Protein AF-A0A9D2WLX3-F1 (afdb_monomer_lite)

Sequence (212 aa):
MRKNNLAKLYPNLTPDERFKLLLTALARGDEDDAHDIAHSCPKKSYLISDPAYADRLEAGRDIAIFYSLEWLLQEQRFSVSSVILTMNSFARNSYLTGYLLGCGKQVDINKVVDKADELATSHTQDVQQEYTTMHEQSKRQLKALLLALEEFCHDIDVPIEHMFYWFPPTIEWINDKKAELQDVQPDDEAMNCYLSLLQGCWTERTGETIAV

Organism: NCBI:txid182264

pLDDT: mean 88.37, std 10.31, range [46.81, 97.94]

Foldseek 3Di:
DDPVVVLVCLLVDDPVRLVVQLVVCVVVVVVVSNVSSVVSDDDDDDDDDDLLVVLQVVLLQVLLVVLLVVLVVLVVQLVVLVVVLVVLLVVLLVVQVVVCVVVVHDDDSVVSSVVSVVPDDPVSVVVNVVSVVSNLLSLQLSLLSVVLLVVLCVLVVHDPCRSCPVPNVSVVVCVVCCVVNVPRHHPPVSNVVNNCVSQVSSCVRNVDRRDD

Radius of gyration: 33.97 Å; chains: 1; bounding box: 64×46×106 Å

Structure (mmCIF, N/CA/C/O backbone):
data_AF-A0A9D2WLX3-F1
#
_entry.id   AF-A0A9D2WLX3-F1
#
loop_
_atom_site.group_PDB
_atom_site.id
_atom_site.type_symbol
_atom_site.label_atom_id
_atom_site.label_alt_id
_atom_site.label_comp_id
_atom_site.label_asym_id
_atom_site.label_entity_id
_atom_site.label_seq_id
_atom_site.pdbx_PDB_ins_code
_atom_site.Cartn_x
_atom_site.Cartn_y
_atom_site.Cartn_z
_atom_site.occupancy
_atom_site.B_iso_or_equiv
_atom_site.auth_seq_id
_atom_site.auth_comp_id
_atom_site.auth_asym_id
_atom_site.auth_atom_id
_atom_site.pdbx_PDB_model_num
ATOM 1 N N . MET A 1 1 ? -32.724 30.955 54.914 1.00 46.81 1 MET A N 1
ATOM 2 C CA . MET A 1 1 ? -33.152 30.930 53.493 1.00 46.81 1 MET A CA 1
ATOM 3 C C . MET A 1 1 ? -33.170 29.484 53.016 1.00 46.81 1 MET A C 1
ATOM 5 O O . MET A 1 1 ? -32.384 28.689 53.505 1.00 46.81 1 MET A O 1
ATOM 9 N N . ARG A 1 2 ? -34.133 29.128 52.159 1.00 54.06 2 ARG A N 1
ATOM 10 C CA . ARG A 1 2 ? -34.496 27.751 51.773 1.00 54.06 2 ARG A CA 1
ATOM 11 C C . ARG A 1 2 ? -33.337 27.018 51.055 1.00 54.06 2 ARG A C 1
ATOM 13 O O . ARG A 1 2 ? -33.216 27.194 49.846 1.00 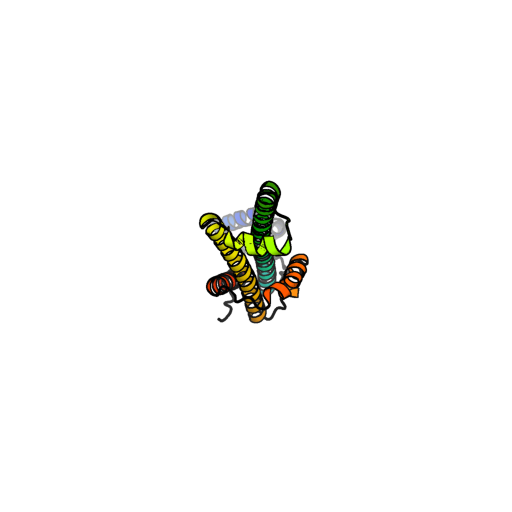54.06 2 ARG A O 1
ATOM 20 N N . LYS A 1 3 ? -32.554 26.168 51.749 1.00 55.75 3 LYS A N 1
ATOM 21 C CA . LYS A 1 3 ? -31.578 25.238 51.115 1.00 55.75 3 LYS A CA 1
ATOM 22 C C . LYS A 1 3 ? -32.239 24.433 49.974 1.00 55.75 3 LYS A C 1
ATOM 24 O O . LYS A 1 3 ? -31.708 24.365 48.874 1.00 55.75 3 LYS A O 1
ATOM 29 N N . ASN A 1 4 ? -33.500 24.025 50.158 1.00 58.22 4 ASN A N 1
ATOM 30 C CA . ASN A 1 4 ? -34.289 23.270 49.167 1.00 58.22 4 ASN A CA 1
ATOM 31 C C . ASN A 1 4 ? -34.593 24.000 47.837 1.00 58.22 4 ASN A C 1
ATOM 33 O O . ASN A 1 4 ? -35.184 23.395 46.944 1.00 58.22 4 ASN A O 1
ATOM 37 N N . ASN A 1 5 ? -34.268 25.292 47.694 1.00 70.56 5 ASN A N 1
ATOM 38 C CA . ASN A 1 5 ? -34.519 26.038 46.453 1.00 70.56 5 ASN A CA 1
ATOM 39 C C . ASN A 1 5 ? -33.267 26.211 45.577 1.00 70.56 5 ASN A C 1
ATOM 41 O O . ASN A 1 5 ? -33.422 26.433 44.380 1.00 70.56 5 ASN A O 1
ATOM 45 N N . LEU A 1 6 ? -32.058 26.095 46.142 1.00 72.88 6 LEU A N 1
ATOM 46 C CA . LEU A 1 6 ? -30.799 26.255 45.400 1.00 72.88 6 LEU A CA 1
ATOM 47 C C . LEU A 1 6 ? -30.471 25.017 44.558 1.00 72.88 6 LEU A C 1
ATOM 49 O O . LEU A 1 6 ? -30.132 25.159 43.387 1.00 72.88 6 LEU A O 1
ATOM 53 N N . ALA A 1 7 ? -30.726 23.818 45.092 1.00 73.88 7 ALA A N 1
ATOM 54 C CA . ALA A 1 7 ? -30.543 22.552 44.375 1.00 73.88 7 ALA A CA 1
ATOM 55 C C . ALA A 1 7 ? -31.309 22.478 43.036 1.00 73.88 7 ALA A C 1
ATOM 57 O O . ALA A 1 7 ? -30.899 21.782 42.112 1.00 73.88 7 ALA A O 1
ATOM 58 N N . LYS A 1 8 ? -32.400 23.245 42.890 1.00 80.88 8 LYS A N 1
ATOM 59 C CA . LYS A 1 8 ? -33.187 23.335 41.646 1.00 80.88 8 LYS A CA 1
ATOM 60 C C . LYS A 1 8 ? -32.505 24.144 40.540 1.00 80.88 8 LYS A C 1
ATOM 62 O O . LYS A 1 8 ? -32.903 24.029 39.386 1.00 80.88 8 LYS A O 1
ATOM 67 N N . LEU A 1 9 ? -31.522 24.976 40.883 1.00 84.31 9 LEU A N 1
ATOM 68 C CA . LEU A 1 9 ? -30.784 25.817 39.937 1.00 84.31 9 LEU A CA 1
ATOM 69 C C . LEU A 1 9 ? -29.537 25.110 39.398 1.00 84.31 9 LEU A C 1
ATOM 71 O O . LEU A 1 9 ? -29.100 25.405 38.288 1.00 84.31 9 LEU A O 1
ATOM 75 N N . TYR A 1 10 ? -28.996 24.147 40.148 1.00 86.00 10 TYR A N 1
ATOM 76 C CA . TYR A 1 10 ? -27.769 23.440 39.785 1.00 86.00 10 TYR A CA 1
ATOM 77 C C . TYR A 1 10 ? -27.827 22.659 38.462 1.00 86.00 10 TYR A C 1
ATOM 79 O O . TYR A 1 10 ? -26.818 22.638 37.758 1.00 86.00 10 TYR A O 1
ATOM 87 N N . PRO A 1 11 ? -28.964 22.078 38.031 1.00 85.25 11 PRO A N 1
ATOM 88 C CA . PRO A 1 11 ? -29.062 21.455 36.710 1.00 85.25 11 PRO A CA 1
ATOM 89 C C . PRO A 1 11 ? -28.789 22.409 35.536 1.00 85.25 11 PRO A C 1
ATOM 91 O O . PRO A 1 11 ? -28.339 21.952 34.491 1.00 85.25 11 PRO A O 1
ATOM 94 N N . ASN A 1 12 ? -29.003 23.719 35.713 1.00 89.56 12 ASN A N 1
ATOM 95 C CA . ASN A 1 12 ? -28.810 24.728 34.665 1.00 89.56 12 ASN A CA 1
ATOM 96 C C . ASN A 1 12 ? -27.393 25.319 34.637 1.00 89.56 12 ASN A C 1
ATOM 98 O O . ASN A 1 12 ? -27.082 26.096 33.738 1.00 89.56 12 ASN A O 1
ATOM 102 N N . LEU A 1 13 ? -26.544 24.979 35.613 1.00 92.00 13 LEU A N 1
ATOM 103 C CA . LEU A 1 13 ? -25.164 25.452 35.649 1.00 92.00 13 LEU A CA 1
ATOM 104 C C . LEU A 1 13 ? -24.348 24.815 34.528 1.00 92.00 13 LEU A C 1
ATOM 106 O O . LEU A 1 13 ? -24.379 23.589 34.337 1.00 92.00 13 LEU A O 1
ATOM 110 N N . THR A 1 14 ? -23.552 25.643 33.856 1.00 93.38 14 THR A N 1
ATOM 111 C CA . THR A 1 14 ? -22.515 25.175 32.936 1.00 93.38 14 THR A CA 1
ATOM 112 C C . THR A 1 14 ? -21.454 24.353 33.686 1.00 93.38 14 THR A C 1
ATOM 114 O O . THR A 1 14 ? -21.332 24.460 34.913 1.00 93.38 14 THR A O 1
ATOM 117 N N . PRO A 1 15 ? -20.660 23.516 32.986 1.00 93.56 15 PRO A N 1
ATOM 118 C CA . PRO A 1 15 ? -19.597 22.743 33.630 1.00 93.56 15 PRO A CA 1
ATOM 119 C C . PRO A 1 15 ? -18.604 23.606 34.426 1.00 93.56 15 PRO A C 1
ATOM 121 O O . PRO A 1 15 ? -18.240 23.240 35.542 1.00 93.56 15 PRO A O 1
ATOM 124 N N . ASP A 1 16 ? -18.219 24.770 33.893 1.00 95.88 16 ASP A N 1
ATOM 125 C CA . ASP A 1 16 ? -17.269 25.690 34.533 1.00 95.88 16 ASP A CA 1
ATOM 126 C C . ASP A 1 16 ? -17.855 26.364 35.788 1.00 95.88 16 ASP A C 1
ATOM 128 O O . ASP A 1 16 ? -17.212 26.401 36.839 1.00 95.88 16 ASP A O 1
ATOM 132 N N . GLU A 1 17 ? -19.108 26.830 35.732 1.00 95.12 17 GLU A N 1
ATOM 133 C CA . GLU A 1 17 ? -19.791 27.407 36.900 1.00 95.12 17 GLU A CA 1
ATOM 134 C C . GLU A 1 17 ? -19.947 26.379 38.020 1.00 95.12 17 GLU A C 1
ATOM 136 O O . GLU A 1 17 ? -19.680 26.681 39.182 1.00 95.12 17 GLU A O 1
ATOM 141 N N . ARG A 1 18 ? -20.330 25.146 37.670 1.00 93.81 18 ARG A N 1
ATOM 142 C CA . ARG A 1 18 ? -20.482 24.035 38.614 1.00 93.81 18 ARG A CA 1
ATOM 143 C C . ARG A 1 18 ? -19.160 23.681 39.287 1.00 93.81 18 ARG A C 1
ATOM 145 O O . ARG A 1 18 ? -19.133 23.497 40.500 1.00 93.81 18 ARG A O 1
ATOM 152 N N . PHE A 1 19 ? -18.073 23.625 38.518 1.00 94.75 19 PHE A N 1
ATOM 153 C CA . PHE A 1 19 ? -16.730 23.376 39.037 1.00 94.75 19 PHE A CA 1
ATOM 154 C C . PHE A 1 19 ? -16.311 24.445 40.058 1.00 94.75 19 PHE A C 1
ATOM 156 O O . PHE A 1 19 ? -15.897 24.119 41.171 1.00 94.75 19 PHE A O 1
ATOM 163 N N . LYS A 1 20 ? -16.497 25.728 39.723 1.00 96.62 20 LYS A N 1
ATOM 164 C CA . LYS A 1 20 ? -16.181 26.852 40.620 1.00 96.62 20 LYS A CA 1
ATOM 165 C C . LYS A 1 20 ? -17.042 26.852 41.885 1.00 96.62 20 LYS A C 1
ATOM 167 O O . LYS A 1 20 ? -16.523 27.097 42.978 1.00 96.62 20 LYS A O 1
ATOM 172 N N . LEU A 1 21 ? -18.340 26.565 41.759 1.00 95.19 21 LEU A N 1
ATOM 173 C CA . LEU A 1 21 ? -19.252 26.494 42.902 1.00 95.19 21 LEU A CA 1
ATOM 174 C C . LEU A 1 21 ? -18.890 25.333 43.835 1.00 95.19 21 LEU A C 1
ATOM 176 O O . LEU A 1 21 ? -18.833 25.530 45.046 1.00 95.19 21 LEU A O 1
ATOM 180 N N . LEU A 1 22 ? -18.573 24.164 43.271 1.00 95.31 22 LEU A N 1
ATOM 181 C CA . LEU A 1 22 ? -18.159 22.982 44.025 1.00 95.31 22 LEU A CA 1
ATOM 182 C C . LEU A 1 22 ? -16.900 23.261 44.855 1.00 95.31 22 LEU A C 1
ATOM 184 O O . LEU A 1 22 ? -16.892 23.012 46.058 1.00 95.31 22 LEU A O 1
ATOM 188 N N . LEU A 1 23 ? -15.859 23.839 44.245 1.00 96.62 23 LEU A N 1
ATOM 189 C CA . LEU A 1 23 ? -14.637 24.219 44.965 1.00 96.62 23 LEU A CA 1
ATOM 190 C C . LEU A 1 23 ? -14.913 25.236 46.078 1.00 96.62 23 LEU A C 1
ATOM 192 O O . LEU A 1 23 ? -14.325 25.156 47.155 1.00 96.62 23 LEU A O 1
ATOM 196 N N . THR A 1 24 ? -15.829 26.174 45.837 1.00 96.62 24 THR A N 1
ATOM 197 C CA . THR A 1 24 ? -16.220 27.179 46.832 1.00 96.62 24 THR A CA 1
ATOM 198 C C . THR A 1 24 ? -16.972 26.556 48.013 1.00 96.62 24 THR A C 1
ATOM 200 O O . THR A 1 24 ? -16.739 26.959 49.152 1.00 96.62 24 THR A O 1
ATOM 203 N N . ALA A 1 25 ? -17.851 25.581 47.766 1.00 94.62 25 ALA A N 1
ATOM 204 C CA . ALA A 1 25 ? -18.568 24.842 48.808 1.00 94.62 25 ALA A CA 1
ATOM 205 C C . ALA A 1 25 ? -17.603 24.001 49.660 1.00 94.62 25 ALA A C 1
ATOM 207 O O . ALA A 1 25 ? -17.613 24.099 50.888 1.00 94.62 25 ALA A O 1
ATOM 208 N N . LEU A 1 26 ? -16.683 23.281 49.009 1.00 94.31 26 LEU A N 1
ATOM 209 C CA . LEU A 1 26 ? -15.638 22.502 49.679 1.00 94.31 26 LEU A CA 1
ATOM 210 C C . LEU A 1 26 ? -14.718 23.382 50.538 1.00 94.31 26 LEU A C 1
ATOM 212 O O . LEU A 1 26 ? -14.449 23.047 51.687 1.00 94.31 26 LEU A O 1
ATOM 216 N N . ALA A 1 27 ? -14.291 24.546 50.035 1.00 96.88 27 ALA A N 1
ATOM 217 C CA . ALA A 1 27 ? -13.455 25.485 50.791 1.00 96.88 27 ALA A CA 1
ATOM 218 C C . ALA A 1 27 ? -14.145 26.050 52.049 1.00 96.88 27 ALA A C 1
ATOM 220 O O . ALA A 1 27 ? -13.473 26.514 52.968 1.00 96.88 27 ALA A O 1
ATOM 221 N N . ARG A 1 28 ? -15.483 26.021 52.096 1.00 96.25 28 ARG A N 1
ATOM 222 C CA . ARG A 1 28 ? -16.295 26.435 53.252 1.00 96.25 28 ARG A CA 1
ATOM 223 C C . ARG A 1 28 ? -16.639 25.275 54.193 1.00 96.25 28 ARG A C 1
ATOM 225 O O . ARG A 1 28 ? -17.237 25.529 55.234 1.00 96.25 28 ARG A O 1
ATOM 232 N N . GLY A 1 29 ? -16.284 24.038 53.836 1.00 96.25 29 GLY A N 1
ATOM 233 C CA . GLY A 1 29 ? -16.681 22.831 54.563 1.00 96.25 29 GLY A CA 1
ATOM 234 C C . GLY A 1 29 ? -18.172 22.494 54.442 1.00 96.25 29 GLY A C 1
ATOM 235 O O . GLY A 1 29 ? -18.693 21.770 55.284 1.00 96.25 29 GLY A O 1
ATOM 236 N N . ASP A 1 30 ? -18.878 23.031 53.436 1.00 95.25 30 ASP A N 1
ATOM 237 C CA . ASP A 1 30 ? -20.295 22.718 53.193 1.00 95.25 30 ASP A CA 1
ATOM 238 C C . ASP A 1 30 ? -20.395 21.463 52.313 1.00 95.25 30 ASP A C 1
ATOM 240 O O . ASP A 1 30 ? -20.566 21.531 51.093 1.00 95.25 30 ASP A O 1
ATOM 244 N N . GLU A 1 31 ? -20.193 20.304 52.944 1.00 93.75 31 GLU A N 1
ATOM 245 C CA . GLU A 1 31 ? -20.185 18.999 52.271 1.00 93.75 31 GLU A CA 1
ATOM 246 C C . GLU A 1 31 ? -21.540 18.659 51.635 1.00 93.75 31 GLU A C 1
ATOM 248 O O . GLU A 1 31 ? -21.571 18.065 50.557 1.00 93.75 31 GLU A O 1
ATOM 253 N N . ASP A 1 32 ? -22.646 19.093 52.248 1.00 92.50 32 ASP A N 1
ATOM 254 C CA . ASP A 1 32 ? -23.999 18.904 51.714 1.00 92.50 32 ASP A CA 1
ATOM 255 C C . ASP A 1 32 ? -24.171 19.645 50.379 1.00 92.50 32 ASP A C 1
ATOM 257 O O . ASP A 1 32 ? -24.660 19.083 49.399 1.00 92.50 32 ASP A O 1
ATOM 261 N N . ASP A 1 33 ? -23.733 20.907 50.314 1.00 92.31 33 ASP A N 1
ATOM 262 C CA . ASP A 1 33 ? -23.844 21.715 49.097 1.00 92.31 33 ASP A CA 1
ATOM 263 C C . ASP A 1 33 ? -22.920 21.183 47.993 1.00 92.31 33 ASP A C 1
ATOM 265 O O . ASP A 1 33 ? -23.318 21.053 46.834 1.00 92.31 33 ASP A O 1
ATOM 269 N N . ALA A 1 34 ? -21.704 20.771 48.361 1.00 92.94 34 ALA A N 1
ATOM 270 C CA . ALA A 1 34 ? -20.790 20.100 47.445 1.00 92.94 34 ALA A CA 1
ATOM 271 C C . ALA A 1 34 ? -21.398 18.804 46.873 1.00 92.94 34 ALA A C 1
ATOM 273 O O . ALA A 1 34 ? -21.302 18.545 45.667 1.00 92.94 34 ALA A O 1
ATOM 274 N N . HIS A 1 35 ? -22.068 18.015 47.716 1.00 93.12 35 HIS A N 1
ATOM 275 C CA . HIS A 1 35 ? -22.757 16.795 47.312 1.00 93.12 35 HIS A CA 1
ATOM 276 C C . HIS A 1 35 ? -23.899 17.074 46.323 1.00 93.12 35 HIS A C 1
ATOM 278 O O . HIS A 1 35 ? -23.976 16.405 45.286 1.00 93.12 35 HIS A O 1
ATOM 284 N N . ASP A 1 36 ? -24.735 18.082 46.586 1.00 92.25 36 ASP A N 1
ATOM 285 C CA . ASP A 1 36 ? -25.860 18.478 45.727 1.00 92.25 36 ASP A CA 1
ATOM 286 C C . ASP A 1 36 ? -25.393 19.035 44.363 1.00 92.25 36 ASP A C 1
ATOM 288 O O . ASP A 1 36 ? -25.959 18.719 43.304 1.00 92.25 36 ASP A O 1
ATOM 292 N N . ILE A 1 37 ? -24.321 19.836 44.349 1.00 92.38 37 ILE A N 1
ATOM 293 C CA . ILE A 1 37 ? -23.714 20.382 43.122 1.00 92.38 37 ILE A CA 1
ATOM 294 C C . ILE A 1 37 ? -23.149 19.253 42.246 1.00 92.38 37 ILE A C 1
ATOM 296 O O . ILE A 1 37 ? -23.334 19.258 41.021 1.00 92.38 37 ILE A O 1
ATOM 300 N N . ALA A 1 38 ? -22.496 18.262 42.862 1.00 91.00 38 ALA A N 1
ATOM 301 C CA . ALA A 1 38 ? -21.975 17.092 42.162 1.00 91.00 38 ALA A CA 1
ATOM 302 C C . ALA A 1 38 ? -23.103 16.186 41.630 1.00 91.00 38 ALA A C 1
ATOM 304 O O . ALA A 1 38 ? -23.061 15.761 40.473 1.00 91.00 38 ALA A O 1
ATOM 305 N N . HIS A 1 39 ? -24.147 15.937 42.428 1.00 90.44 39 HIS A N 1
ATOM 306 C CA . HIS A 1 39 ? -25.268 15.063 42.052 1.00 90.44 39 HIS A CA 1
ATOM 307 C C . HIS A 1 39 ? -26.159 15.632 40.952 1.00 90.44 39 HIS A C 1
ATOM 309 O O . HIS A 1 39 ? -26.739 14.877 40.172 1.00 90.44 39 HIS A O 1
ATOM 315 N N . SER A 1 40 ? -26.247 16.953 40.852 1.00 90.50 40 SER A N 1
ATOM 316 C CA . SER A 1 40 ? -27.014 17.629 39.805 1.00 90.50 40 SER A CA 1
ATOM 317 C C . SER A 1 40 ? -26.304 17.665 38.445 1.00 90.50 40 SER A C 1
ATOM 319 O O . SER A 1 40 ? -26.838 18.267 37.509 1.00 90.50 40 SER A O 1
ATOM 321 N N . CYS A 1 41 ? -25.094 17.098 38.322 1.00 88.19 41 CYS A N 1
ATOM 322 C CA . CYS A 1 41 ? -24.347 17.071 37.064 1.00 88.19 41 CYS A CA 1
ATOM 323 C C . CYS A 1 41 ? -25.118 16.259 36.007 1.00 88.19 41 CYS A C 1
ATOM 325 O O . CYS A 1 41 ? -25.443 15.098 36.273 1.00 88.19 41 CYS A O 1
ATOM 327 N N . PRO A 1 42 ? -25.430 16.827 34.820 1.00 86.19 42 PRO A N 1
ATOM 328 C CA . PRO A 1 42 ? -26.153 16.110 33.780 1.00 86.19 42 PRO A CA 1
ATOM 329 C C . PRO A 1 42 ? -25.396 14.853 33.357 1.00 86.19 42 PRO A C 1
ATOM 331 O O . PRO A 1 42 ? -24.336 14.919 32.734 1.00 86.19 42 PRO A O 1
ATOM 334 N N . LYS A 1 43 ? -25.963 13.691 33.670 1.00 87.31 43 LYS A N 1
ATOM 335 C CA . LYS A 1 43 ? -25.450 12.406 33.200 1.00 87.31 43 LYS A CA 1
ATOM 336 C C . LYS A 1 43 ? -25.996 12.175 31.800 1.00 87.31 43 LYS A C 1
ATOM 338 O O . LYS A 1 43 ? -27.202 12.024 31.617 1.00 87.31 43 LYS A O 1
ATOM 343 N N . LYS A 1 44 ? -25.115 12.179 30.804 1.00 85.44 44 LYS A N 1
ATOM 344 C CA . LYS A 1 44 ? -25.473 11.830 29.429 1.00 85.44 44 LYS A CA 1
ATOM 345 C C . LYS A 1 44 ? -25.139 10.365 29.197 1.00 85.44 44 LYS A C 1
ATOM 347 O O . LYS A 1 44 ? -24.029 9.935 29.491 1.00 85.44 44 LYS A O 1
ATOM 352 N N . SER A 1 45 ? -26.100 9.624 28.662 1.00 87.69 45 SER A N 1
ATOM 353 C CA . SER A 1 45 ? -25.814 8.339 28.028 1.00 87.69 45 SER A CA 1
ATOM 354 C C . SER A 1 45 ? -25.455 8.631 26.581 1.00 87.69 45 SER A C 1
ATOM 356 O O . SER A 1 45 ? -26.186 9.357 25.907 1.00 87.69 45 SER A O 1
ATOM 358 N N . TYR A 1 46 ? -24.322 8.119 26.127 1.00 83.88 46 TYR A N 1
ATOM 359 C CA . TYR A 1 46 ? -23.904 8.233 24.741 1.00 83.88 46 TYR A CA 1
ATOM 360 C C . TYR A 1 46 ? -23.721 6.828 24.174 1.00 83.88 46 TYR A C 1
ATOM 362 O O . TYR A 1 46 ? -23.287 5.915 24.874 1.00 83.88 46 TYR A O 1
ATOM 370 N N . LEU A 1 47 ? -24.124 6.662 22.918 1.00 91.25 47 LEU A N 1
ATOM 371 C CA . LEU A 1 47 ? -23.848 5.466 22.140 1.00 91.25 47 LEU A CA 1
ATOM 372 C C . LEU A 1 47 ? -22.575 5.748 21.349 1.00 91.25 47 LEU A C 1
ATOM 374 O O . LEU A 1 47 ? -22.511 6.755 20.644 1.00 91.25 47 LEU A O 1
ATOM 378 N N . ILE A 1 48 ? -21.576 4.884 21.493 1.00 92.25 48 ILE A N 1
ATOM 379 C CA . ILE A 1 48 ? -20.397 4.868 20.627 1.00 92.25 48 ILE A CA 1
ATOM 380 C C . ILE A 1 48 ? -20.436 3.622 19.765 1.00 92.25 48 ILE A C 1
ATOM 382 O O . ILE A 1 48 ? -20.949 2.585 20.191 1.00 92.25 48 ILE A O 1
ATOM 386 N N . SER A 1 49 ? -19.878 3.737 18.565 1.00 92.50 49 SER A N 1
ATOM 387 C CA . SER A 1 49 ? -19.453 2.561 17.817 1.00 92.50 49 SER A CA 1
ATOM 388 C C . SER A 1 49 ? -18.417 1.801 18.638 1.00 92.50 49 SER A C 1
ATOM 390 O O . SER A 1 49 ? -17.656 2.415 19.387 1.00 92.50 49 SER A O 1
ATOM 392 N N . ASP A 1 50 ? -18.399 0.480 18.492 1.00 95.81 50 ASP A N 1
ATOM 393 C CA . ASP A 1 50 ? -17.339 -0.352 19.051 1.00 95.81 50 ASP A CA 1
ATOM 394 C C . ASP A 1 50 ? -15.971 0.181 18.576 1.00 95.81 50 ASP A C 1
ATOM 396 O O . ASP A 1 50 ? -15.739 0.210 17.361 1.00 95.81 50 ASP A O 1
ATOM 400 N N . PRO A 1 51 ? -15.094 0.639 19.493 1.00 93.50 51 PRO A N 1
ATOM 401 C CA . PRO A 1 51 ? -13.787 1.171 19.128 1.00 93.50 51 PRO A CA 1
ATOM 402 C C . PRO A 1 51 ? -12.955 0.169 18.332 1.00 93.50 51 PRO A C 1
ATOM 404 O O . PRO A 1 51 ? -12.392 0.545 17.315 1.00 93.50 51 PRO A O 1
ATOM 407 N N . ALA A 1 52 ? -12.977 -1.118 18.698 1.00 94.06 52 ALA A N 1
ATOM 408 C CA . ALA A 1 52 ? -12.193 -2.136 18.000 1.00 94.06 52 ALA A CA 1
ATOM 409 C C . ALA A 1 52 ? -12.633 -2.289 16.535 1.00 94.06 52 ALA A C 1
ATOM 411 O O . ALA A 1 52 ? -11.810 -2.425 15.631 1.00 94.06 52 ALA A O 1
ATOM 412 N N . TYR A 1 53 ? -13.942 -2.218 16.281 1.00 94.94 53 TYR A N 1
ATOM 413 C CA . TYR A 1 53 ? -14.474 -2.195 14.920 1.00 94.94 53 TYR A CA 1
ATOM 414 C C . TYR A 1 53 ? -14.076 -0.916 14.170 1.00 94.94 53 TYR A C 1
ATOM 416 O O . TYR A 1 53 ? -13.658 -0.990 13.014 1.00 94.94 53 TYR A O 1
ATOM 424 N N . ALA A 1 54 ? -14.213 0.249 14.810 1.00 95.00 54 ALA A N 1
ATOM 425 C CA . ALA A 1 54 ? -13.887 1.533 14.193 1.00 95.00 54 ALA A CA 1
ATOM 426 C C . ALA A 1 54 ? -12.396 1.627 13.829 1.00 95.00 54 ALA A C 1
ATOM 428 O O . ALA A 1 54 ? -12.076 2.016 12.708 1.00 95.00 54 ALA A O 1
ATOM 429 N N . ASP A 1 55 ? -11.511 1.185 14.721 1.00 95.38 55 ASP A N 1
ATOM 430 C CA . ASP A 1 55 ? -10.061 1.200 14.527 1.00 95.38 55 ASP A CA 1
ATOM 431 C C . ASP A 1 55 ? -9.640 0.291 13.364 1.00 95.38 55 ASP A C 1
ATOM 433 O O . ASP A 1 55 ? -8.850 0.701 12.516 1.00 95.38 55 ASP A O 1
ATOM 437 N N . ARG A 1 56 ? -10.222 -0.913 13.249 1.00 95.81 56 ARG A N 1
ATOM 438 C CA . ARG A 1 56 ? -9.987 -1.818 12.106 1.00 95.81 56 ARG A CA 1
ATOM 439 C C . ARG A 1 56 ? -10.474 -1.222 10.785 1.00 95.81 56 ARG A C 1
ATOM 441 O O . ARG A 1 56 ? -9.816 -1.369 9.756 1.00 95.81 56 ARG A O 1
ATOM 448 N N . LEU A 1 57 ? -11.623 -0.544 10.804 1.00 95.62 57 LEU A N 1
ATOM 449 C CA . LEU A 1 57 ? -12.174 0.117 9.621 1.00 95.62 57 LEU A CA 1
ATOM 450 C C . LEU A 1 57 ? -11.279 1.277 9.160 1.00 95.62 57 LEU A C 1
ATOM 452 O O . LEU A 1 57 ? -11.035 1.430 7.963 1.00 95.62 57 LEU A O 1
ATOM 456 N N . GLU A 1 58 ? -10.780 2.081 10.101 1.00 94.94 58 GLU A N 1
ATOM 457 C CA . GLU A 1 58 ? -9.822 3.150 9.813 1.00 94.94 58 GLU A CA 1
ATOM 458 C C . GLU A 1 58 ? -8.482 2.596 9.321 1.00 94.94 58 GLU A C 1
ATOM 460 O O . GLU A 1 58 ? -7.969 3.087 8.318 1.00 94.94 58 GLU A O 1
ATOM 465 N N . ALA A 1 59 ? -7.959 1.539 9.949 1.00 95.69 59 ALA A N 1
ATOM 466 C CA . ALA A 1 59 ? -6.719 0.886 9.533 1.00 95.69 59 ALA A CA 1
ATOM 467 C C . ALA A 1 59 ? -6.804 0.359 8.094 1.00 95.69 59 ALA A C 1
ATOM 469 O O . ALA A 1 59 ? -5.932 0.649 7.277 1.00 95.69 59 ALA A O 1
ATOM 470 N N . GLY A 1 60 ? -7.886 -0.349 7.748 1.00 95.62 60 GLY A N 1
ATOM 471 C CA . GLY A 1 60 ? -8.111 -0.826 6.381 1.00 95.62 60 GLY A CA 1
ATOM 472 C C . GLY A 1 60 ? -8.179 0.319 5.366 1.00 95.62 60 GLY A C 1
ATOM 473 O O . GLY A 1 60 ? -7.593 0.238 4.287 1.00 95.62 60 GLY A O 1
ATOM 474 N N . ARG A 1 61 ? -8.827 1.434 5.724 1.00 95.31 61 ARG A N 1
ATOM 475 C CA . ARG A 1 61 ? -8.879 2.627 4.870 1.00 95.31 61 ARG A CA 1
ATOM 476 C C . ARG A 1 61 ? -7.500 3.263 4.677 1.00 95.31 61 ARG A C 1
ATOM 478 O O . ARG A 1 61 ? -7.164 3.615 3.546 1.00 95.31 61 ARG A O 1
ATOM 485 N N . ASP A 1 62 ? -6.729 3.436 5.747 1.00 94.75 62 ASP A N 1
ATOM 486 C CA . ASP A 1 62 ? -5.388 4.031 5.696 1.00 94.75 62 ASP A CA 1
ATOM 487 C C . ASP A 1 62 ? -4.448 3.176 4.833 1.00 94.75 62 ASP A C 1
ATOM 489 O O . ASP A 1 62 ? -3.756 3.701 3.957 1.00 94.75 62 ASP A O 1
ATOM 493 N N . ILE A 1 63 ? -4.510 1.852 4.999 1.00 95.81 63 ILE A N 1
ATOM 494 C CA . ILE A 1 63 ? -3.772 0.883 4.185 1.00 95.81 63 ILE A CA 1
ATOM 495 C C . ILE A 1 63 ? -4.176 0.970 2.714 1.00 95.81 63 ILE A C 1
ATOM 497 O O . ILE A 1 63 ? -3.304 1.060 1.852 1.00 95.81 63 ILE A O 1
ATOM 501 N N . ALA A 1 64 ? -5.474 1.008 2.405 1.00 95.88 64 ALA A N 1
ATOM 502 C CA . ALA A 1 64 ? -5.946 1.121 1.027 1.00 95.88 64 ALA A CA 1
ATOM 503 C C . ALA A 1 64 ? -5.446 2.409 0.348 1.00 95.88 64 ALA A C 1
ATOM 505 O O . ALA A 1 64 ? -5.051 2.377 -0.821 1.00 95.88 64 ALA A O 1
ATOM 506 N N . ILE A 1 65 ? -5.419 3.535 1.073 1.00 94.62 65 ILE A N 1
ATOM 507 C CA . ILE A 1 65 ? -4.878 4.810 0.576 1.00 94.62 65 ILE A CA 1
ATOM 508 C C . ILE A 1 65 ? -3.380 4.685 0.313 1.00 94.62 65 ILE A C 1
ATOM 510 O O . ILE A 1 65 ? -2.927 4.985 -0.792 1.00 94.62 65 ILE A O 1
ATOM 514 N N . PHE A 1 66 ? -2.623 4.249 1.321 1.00 93.94 66 PHE A N 1
ATOM 515 C CA . PHE A 1 66 ? -1.174 4.109 1.232 1.00 93.94 66 PHE A CA 1
ATOM 516 C C . PHE A 1 66 ? -0.780 3.193 0.072 1.00 93.94 66 PHE A C 1
ATOM 518 O O . PHE A 1 66 ? 0.013 3.579 -0.786 1.00 93.94 66 PHE A O 1
ATOM 525 N N . TYR A 1 67 ? -1.410 2.022 -0.002 1.00 95.81 67 TYR A N 1
ATOM 526 C CA . TYR A 1 67 ? -1.161 1.053 -1.054 1.00 95.81 67 TYR A CA 1
ATOM 527 C C . TYR A 1 67 ? -1.478 1.618 -2.436 1.00 95.81 67 TYR A C 1
ATOM 529 O O . TYR A 1 67 ? -0.682 1.469 -3.355 1.00 95.81 67 TYR A O 1
ATOM 537 N N . SER A 1 68 ? -2.618 2.299 -2.595 1.00 95.00 68 SER A N 1
ATOM 538 C CA . SER A 1 68 ? -3.003 2.883 -3.887 1.00 95.00 68 SER A CA 1
ATOM 539 C C . SER A 1 68 ? -1.980 3.914 -4.372 1.00 95.00 68 SER A C 1
ATOM 541 O O . SER A 1 68 ? -1.675 3.970 -5.562 1.00 95.00 68 SER A O 1
ATOM 543 N N . LEU A 1 69 ? -1.432 4.724 -3.460 1.00 94.94 69 LEU A N 1
ATOM 544 C CA . LEU A 1 69 ? -0.395 5.703 -3.787 1.00 94.94 69 LEU A CA 1
ATOM 545 C C . LEU A 1 69 ? 0.922 5.030 -4.181 1.00 94.94 69 LEU A C 1
ATOM 547 O O . LEU A 1 69 ? 1.528 5.420 -5.180 1.00 94.94 69 LEU A O 1
ATOM 551 N N . GLU A 1 70 ? 1.347 4.016 -3.428 1.00 95.12 70 GLU A N 1
ATOM 552 C CA . GLU A 1 70 ? 2.573 3.276 -3.729 1.00 95.12 70 GLU A CA 1
ATOM 553 C C . GLU A 1 70 ? 2.446 2.509 -5.051 1.00 95.12 70 GLU A C 1
ATOM 555 O O . GLU A 1 70 ? 3.344 2.564 -5.889 1.00 95.12 70 GLU A O 1
ATOM 560 N N . TRP A 1 71 ? 1.295 1.879 -5.297 1.00 95.06 71 TRP A N 1
ATOM 561 C CA . TRP A 1 71 ? 0.993 1.204 -6.556 1.00 95.06 71 TRP A CA 1
ATOM 562 C C . TRP A 1 71 ? 1.127 2.153 -7.748 1.00 95.06 71 TRP A C 1
ATOM 564 O O . TRP A 1 71 ? 1.837 1.843 -8.703 1.00 95.06 71 TRP A O 1
ATOM 574 N N . LEU A 1 72 ? 0.506 3.335 -7.676 1.00 94.06 72 LEU A N 1
ATOM 575 C CA . LEU A 1 72 ? 0.596 4.354 -8.725 1.00 94.06 72 LEU A CA 1
ATOM 576 C C . LEU A 1 72 ? 2.035 4.826 -8.960 1.00 94.06 72 LEU A C 1
ATOM 578 O O . LEU A 1 72 ? 2.452 4.992 -10.105 1.00 94.06 72 LEU A O 1
ATOM 582 N N . LEU A 1 73 ? 2.811 5.029 -7.893 1.00 93.94 73 LEU A N 1
ATOM 583 C CA . LEU A 1 73 ? 4.207 5.448 -8.012 1.00 93.94 73 LEU A CA 1
ATOM 584 C C . LEU A 1 73 ? 5.055 4.385 -8.725 1.00 93.94 73 LEU A C 1
ATOM 586 O O . LEU A 1 73 ? 5.883 4.716 -9.579 1.00 93.94 73 LEU A O 1
ATOM 590 N N . GLN A 1 74 ? 4.854 3.115 -8.384 1.00 92.12 74 GLN A N 1
ATOM 591 C CA . GLN A 1 74 ? 5.595 2.006 -8.979 1.00 92.12 74 GLN A CA 1
ATOM 592 C C . GLN A 1 74 ? 5.150 1.722 -10.418 1.00 92.12 74 GLN A C 1
ATOM 594 O O . GLN A 1 74 ? 5.991 1.485 -11.289 1.00 92.12 74 GLN A O 1
ATOM 599 N N . GLU A 1 75 ? 3.854 1.840 -10.706 1.00 92.19 75 GLU A N 1
ATOM 600 C CA . GLU A 1 75 ? 3.313 1.763 -12.065 1.00 92.19 75 GLU A CA 1
ATOM 601 C C . GLU A 1 75 ? 3.904 2.869 -12.942 1.00 92.19 75 GLU A C 1
ATOM 603 O O . GLU A 1 75 ? 4.390 2.584 -14.037 1.00 92.19 75 GLU A O 1
ATOM 608 N N . GLN A 1 76 ? 4.002 4.098 -12.427 1.00 91.38 76 GLN A N 1
ATOM 609 C CA . GLN A 1 76 ? 4.613 5.203 -13.154 1.00 91.38 76 GLN A CA 1
ATOM 610 C C . GLN A 1 76 ? 6.092 4.932 -13.465 1.00 91.38 76 GLN A C 1
ATOM 612 O O . GLN A 1 76 ? 6.542 5.198 -14.581 1.00 91.38 76 GLN A O 1
ATOM 617 N N . ARG A 1 77 ? 6.866 4.384 -12.518 1.00 90.12 77 ARG A N 1
ATOM 618 C CA . ARG A 1 77 ? 8.277 4.007 -12.747 1.00 90.12 77 ARG A CA 1
ATOM 619 C C . ARG A 1 77 ? 8.409 2.929 -13.821 1.00 90.12 77 ARG A C 1
ATOM 621 O O . ARG A 1 77 ? 9.237 3.044 -14.731 1.00 90.12 77 ARG A O 1
ATOM 628 N N . PHE A 1 78 ? 7.556 1.912 -13.759 1.00 89.44 78 PHE A N 1
ATOM 629 C CA . PHE A 1 78 ? 7.491 0.859 -14.766 1.00 89.44 78 PHE A CA 1
ATOM 630 C C . PHE A 1 78 ? 7.112 1.410 -16.152 1.00 89.44 78 PHE A C 1
ATOM 632 O O . PHE A 1 78 ? 7.781 1.121 -17.145 1.00 89.44 78 PHE A O 1
ATOM 639 N N . SER A 1 79 ? 6.093 2.263 -16.222 1.00 88.81 79 SER A N 1
ATOM 640 C CA . SER A 1 79 ? 5.621 2.878 -17.462 1.00 88.81 79 SER A CA 1
ATOM 641 C C . SER A 1 79 ? 6.689 3.781 -18.087 1.00 88.81 79 SER A C 1
ATOM 643 O O . SER A 1 79 ? 7.037 3.631 -19.259 1.00 88.81 79 SER A O 1
ATOM 645 N N . VAL A 1 80 ? 7.312 4.656 -17.289 1.00 88.06 80 VAL A N 1
ATOM 646 C CA . VAL A 1 80 ? 8.386 5.548 -17.752 1.00 88.06 80 VAL A CA 1
ATOM 647 C C . VAL A 1 80 ? 9.595 4.754 -18.249 1.00 88.06 80 VAL A C 1
ATOM 649 O O . VAL A 1 80 ? 10.113 5.059 -19.324 1.00 88.06 80 VAL A O 1
ATOM 652 N N . SER A 1 81 ? 10.028 3.715 -17.526 1.00 87.94 81 SER A N 1
ATOM 653 C CA . SER A 1 81 ? 11.140 2.863 -17.976 1.00 87.94 81 SER A CA 1
ATOM 654 C C . SER A 1 81 ? 10.828 2.153 -19.299 1.00 87.94 81 SER A C 1
ATOM 656 O O . SER A 1 81 ? 11.675 2.131 -20.191 1.00 87.94 81 SER A O 1
ATOM 658 N N . SER A 1 82 ? 9.595 1.667 -19.477 1.00 88.31 82 SER A N 1
ATOM 659 C CA . SER A 1 82 ? 9.135 1.046 -20.727 1.00 88.31 82 SER A CA 1
ATOM 660 C C . SER A 1 82 ? 9.146 2.024 -21.909 1.00 88.31 82 SER A C 1
ATOM 662 O O . SER A 1 82 ? 9.653 1.709 -22.993 1.00 88.31 82 SER A O 1
ATOM 664 N N . VAL A 1 83 ? 8.639 3.245 -21.699 1.00 89.25 83 VAL A N 1
ATOM 665 C CA . VAL A 1 83 ? 8.634 4.302 -22.722 1.00 89.25 83 VAL A CA 1
ATOM 666 C C . VAL A 1 83 ? 10.059 4.676 -23.111 1.00 89.25 83 VAL A C 1
ATOM 668 O O . VAL A 1 83 ? 10.360 4.746 -24.301 1.00 89.25 83 VAL A O 1
ATOM 671 N N . ILE A 1 84 ? 10.954 4.864 -22.139 1.00 87.25 84 ILE A N 1
ATOM 672 C CA . ILE A 1 84 ? 12.358 5.198 -22.407 1.00 87.25 84 ILE A CA 1
ATOM 673 C C . ILE A 1 84 ? 13.038 4.089 -23.218 1.00 87.25 84 ILE A C 1
ATOM 675 O O . ILE A 1 84 ? 13.689 4.387 -24.221 1.00 87.25 84 ILE A O 1
ATOM 679 N N . LEU A 1 85 ? 12.839 2.821 -22.847 1.00 85.81 85 LEU A N 1
ATOM 680 C CA . LEU A 1 85 ? 13.390 1.670 -23.569 1.00 85.81 85 LEU A CA 1
ATOM 681 C C . LEU A 1 85 ? 12.902 1.627 -25.028 1.00 85.81 85 LEU A C 1
ATOM 683 O O . LEU A 1 85 ? 13.680 1.410 -25.964 1.00 85.81 85 LEU A O 1
ATOM 687 N N . THR A 1 86 ? 11.612 1.902 -25.229 1.00 87.12 86 THR A N 1
ATOM 688 C CA . THR A 1 86 ? 10.980 1.955 -26.554 1.00 87.12 86 THR A CA 1
ATOM 689 C C . THR A 1 86 ? 11.519 3.122 -27.384 1.00 87.12 86 THR A C 1
ATOM 691 O O . THR A 1 86 ? 11.880 2.944 -28.549 1.00 87.12 86 THR A O 1
ATOM 694 N N . MET A 1 87 ? 11.623 4.315 -26.793 1.00 86.12 87 MET A N 1
ATOM 695 C CA . MET A 1 87 ? 12.147 5.507 -27.463 1.00 86.12 87 MET A CA 1
ATOM 696 C C . MET A 1 87 ? 13.626 5.357 -27.821 1.00 86.12 87 MET A C 1
ATOM 698 O O . MET A 1 87 ? 14.021 5.763 -28.914 1.00 86.12 87 MET A O 1
ATOM 702 N N . ASN A 1 88 ? 14.435 4.746 -26.949 1.00 83.56 88 ASN A N 1
ATOM 703 C CA . ASN A 1 88 ? 15.840 4.462 -27.231 1.00 83.56 88 ASN A CA 1
ATOM 704 C C . ASN A 1 88 ? 15.974 3.525 -28.439 1.00 83.56 88 ASN A C 1
ATOM 706 O O . ASN A 1 88 ? 16.652 3.856 -29.415 1.00 83.56 88 ASN A O 1
ATOM 710 N N . SER A 1 89 ? 15.222 2.420 -28.424 1.00 81.50 89 SER A N 1
ATOM 711 C CA . SER A 1 89 ? 15.169 1.458 -29.530 1.00 81.50 89 SER A CA 1
ATOM 712 C C . SER A 1 89 ? 14.751 2.130 -30.843 1.00 81.50 89 SER A C 1
ATOM 714 O O . SER A 1 89 ? 15.381 1.936 -31.885 1.00 81.50 89 SER A O 1
ATOM 716 N N . PHE A 1 90 ? 13.723 2.983 -30.797 1.00 84.69 90 PHE A N 1
ATOM 717 C CA . PHE A 1 90 ? 13.249 3.736 -31.956 1.00 84.69 90 PHE A CA 1
ATOM 718 C C . PHE A 1 90 ? 14.295 4.722 -32.497 1.00 84.69 90 PHE A C 1
ATOM 720 O O . PHE A 1 90 ? 14.547 4.754 -33.706 1.00 84.69 90 PHE A O 1
ATOM 727 N N . ALA A 1 91 ? 14.918 5.519 -31.624 1.00 83.75 91 ALA A N 1
ATOM 728 C CA . ALA A 1 91 ? 15.935 6.495 -32.007 1.00 83.75 91 ALA A CA 1
ATOM 729 C C . ALA A 1 91 ? 17.150 5.810 -32.649 1.00 83.75 91 ALA A C 1
ATOM 731 O O . ALA A 1 91 ? 17.624 6.249 -33.701 1.00 83.75 91 ALA A O 1
ATOM 732 N N . ARG A 1 92 ? 17.594 4.686 -32.073 1.00 79.50 92 ARG A N 1
ATOM 733 C CA . ARG A 1 92 ? 18.684 3.857 -32.602 1.00 79.50 92 ARG A CA 1
ATOM 734 C C . ARG A 1 92 ? 18.368 3.328 -34.001 1.00 79.50 92 ARG A C 1
ATOM 736 O O . ARG A 1 92 ? 19.162 3.508 -34.926 1.00 79.50 92 ARG A O 1
ATOM 743 N N . ASN A 1 93 ? 17.185 2.741 -34.178 1.00 80.12 93 ASN A N 1
ATOM 744 C CA . ASN A 1 93 ? 16.749 2.193 -35.465 1.00 80.12 93 ASN A CA 1
ATOM 745 C C . ASN A 1 93 ? 16.596 3.287 -36.534 1.00 80.12 93 ASN A C 1
ATOM 747 O O . ASN A 1 93 ? 16.984 3.091 -37.689 1.00 80.12 93 ASN A O 1
ATOM 751 N N . SER A 1 94 ? 16.084 4.458 -36.147 1.00 82.75 94 SER A N 1
ATOM 752 C CA . SER A 1 94 ? 15.935 5.616 -37.037 1.00 82.75 94 SER A CA 1
ATOM 753 C C . SER A 1 94 ? 17.290 6.149 -37.506 1.00 82.75 94 SER A C 1
ATOM 755 O O . SER A 1 94 ? 17.484 6.368 -38.704 1.00 82.75 94 SER A O 1
ATOM 757 N N . TYR A 1 95 ? 18.249 6.298 -36.585 1.00 83.50 95 TYR A N 1
ATOM 758 C CA . TYR A 1 95 ? 19.611 6.723 -36.909 1.00 83.50 95 TYR A CA 1
ATOM 759 C C . TYR A 1 95 ? 20.287 5.756 -37.887 1.00 83.50 95 TYR A C 1
ATOM 761 O O . TYR A 1 95 ? 20.798 6.186 -38.924 1.00 83.50 95 TYR A O 1
ATOM 769 N N . LEU A 1 96 ? 20.246 4.447 -37.605 1.00 78.62 96 LEU A N 1
ATOM 770 C CA . LEU A 1 96 ? 20.899 3.458 -38.460 1.00 78.62 96 LEU A CA 1
ATOM 771 C C . LEU A 1 96 ? 20.26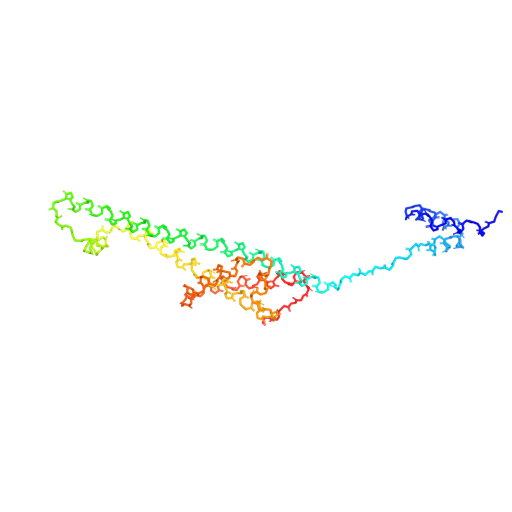1 3.386 -39.853 1.00 78.62 96 LEU A C 1
ATOM 773 O O . LEU A 1 96 ? 20.974 3.318 -40.856 1.00 78.62 96 LEU A O 1
ATOM 777 N N . THR A 1 97 ? 18.930 3.440 -39.924 1.00 80.25 97 THR A N 1
ATOM 778 C CA . THR A 1 97 ? 18.205 3.491 -41.201 1.00 80.25 97 THR A CA 1
ATOM 779 C C . THR A 1 97 ? 18.660 4.693 -42.027 1.00 80.25 97 THR A C 1
ATOM 781 O O . THR A 1 97 ? 19.014 4.536 -43.196 1.00 80.25 97 THR A O 1
ATOM 784 N N . GLY A 1 98 ? 18.726 5.881 -41.414 1.00 82.69 98 GLY A N 1
ATOM 785 C CA . GLY A 1 98 ? 19.214 7.096 -42.067 1.00 82.69 98 GLY A CA 1
ATOM 786 C C . GLY A 1 98 ? 20.662 6.977 -42.552 1.00 82.69 98 GLY A C 1
ATOM 787 O O . GLY A 1 98 ? 20.956 7.332 -43.694 1.00 82.69 98 GLY A O 1
ATOM 788 N N . TYR A 1 99 ? 21.554 6.417 -41.730 1.00 81.81 99 TYR A N 1
ATOM 789 C CA . TYR A 1 99 ? 22.952 6.176 -42.101 1.00 81.81 99 TYR A CA 1
ATOM 790 C C . TYR A 1 99 ? 23.076 5.238 -43.313 1.00 81.81 99 TYR A C 1
ATOM 792 O O . TYR A 1 99 ? 23.771 5.554 -44.279 1.00 81.81 99 TYR A O 1
ATOM 800 N N . LEU A 1 100 ? 22.366 4.104 -43.308 1.00 78.25 100 LEU A N 1
ATOM 801 C CA . LEU A 1 100 ? 22.414 3.124 -44.399 1.00 78.25 100 LEU A CA 1
ATOM 802 C C . LEU A 1 100 ? 21.852 3.680 -45.714 1.00 78.25 100 LEU A C 1
ATOM 804 O O . LEU A 1 100 ? 22.461 3.460 -46.766 1.00 78.25 100 LEU A O 1
ATOM 808 N N . LEU A 1 101 ? 20.743 4.427 -45.646 1.00 80.81 101 LEU A N 1
ATOM 809 C CA . LEU A 1 101 ? 20.178 5.134 -46.799 1.00 80.81 101 LEU A CA 1
ATOM 810 C C . LEU A 1 101 ? 21.163 6.174 -47.349 1.00 80.81 101 LEU A C 1
ATOM 812 O O . LEU A 1 101 ? 21.376 6.233 -48.559 1.00 80.81 101 LEU A O 1
ATOM 816 N N . GLY A 1 102 ? 21.820 6.943 -46.473 1.00 83.25 102 GLY A N 1
ATOM 817 C CA . GLY A 1 102 ? 22.847 7.917 -46.855 1.00 83.25 102 GLY A CA 1
ATOM 818 C C . GLY A 1 102 ? 24.069 7.288 -47.537 1.00 83.25 102 GLY A C 1
ATOM 819 O O . GLY A 1 102 ? 24.661 7.895 -48.425 1.00 83.25 102 GLY A O 1
ATOM 820 N N . CYS A 1 103 ? 24.415 6.045 -47.190 1.00 81.56 103 CYS A N 1
ATOM 821 C CA . CYS A 1 103 ? 25.465 5.271 -47.859 1.00 81.56 103 CYS A CA 1
ATOM 822 C C . CYS A 1 103 ? 25.021 4.608 -49.181 1.00 81.56 103 CYS A C 1
ATOM 824 O O . CYS A 1 103 ? 25.797 3.839 -49.751 1.00 81.56 103 CYS A O 1
ATOM 826 N N . GLY A 1 104 ? 23.791 4.842 -49.654 1.00 78.62 104 GLY A N 1
ATOM 827 C CA . GLY A 1 104 ? 23.269 4.265 -50.898 1.00 78.62 104 GLY A CA 1
ATOM 828 C C . GLY A 1 104 ? 22.999 2.757 -50.837 1.00 78.62 104 GLY A C 1
ATOM 829 O O . GLY A 1 104 ? 22.918 2.105 -51.877 1.00 78.62 104 GLY A O 1
ATOM 830 N N . LYS A 1 105 ? 22.885 2.174 -49.636 1.00 75.50 105 LYS A N 1
ATOM 831 C CA . LYS A 1 105 ? 22.579 0.746 -49.464 1.00 75.50 105 LYS A CA 1
ATOM 832 C C . LYS A 1 105 ? 21.065 0.533 -49.491 1.00 75.50 105 LYS A C 1
ATOM 834 O O . LYS A 1 105 ? 20.324 1.285 -48.866 1.00 75.50 105 LYS A O 1
ATOM 839 N N . GLN A 1 106 ? 20.604 -0.515 -50.177 1.00 75.56 106 GLN A N 1
ATOM 840 C CA . GLN A 1 106 ? 19.205 -0.941 -50.098 1.00 75.56 106 GLN A CA 1
ATOM 841 C C . GLN A 1 106 ? 18.915 -1.446 -48.678 1.00 75.56 106 GLN A C 1
ATOM 843 O O . GLN A 1 106 ? 19.657 -2.279 -48.152 1.00 75.56 106 GLN A O 1
ATOM 848 N N . VAL A 1 107 ? 17.866 -0.911 -48.050 1.00 69.88 107 VAL A N 1
ATOM 849 C CA . VAL A 1 107 ? 17.552 -1.166 -46.641 1.00 69.88 107 VAL A CA 1
ATOM 850 C C . VAL A 1 107 ? 16.392 -2.149 -46.522 1.00 69.88 107 VAL A C 1
ATOM 852 O O . VAL A 1 107 ? 15.296 -1.888 -47.007 1.00 69.88 107 VAL A O 1
ATOM 855 N N . ASP A 1 108 ? 16.645 -3.267 -45.848 1.00 76.19 108 ASP A N 1
ATOM 856 C CA . ASP A 1 108 ? 15.629 -4.188 -45.337 1.00 76.19 108 ASP A CA 1
ATOM 857 C C . ASP A 1 108 ? 15.488 -3.925 -43.835 1.00 76.19 108 ASP A C 1
ATOM 859 O O . ASP A 1 108 ? 16.429 -4.184 -43.085 1.00 76.19 108 ASP A O 1
ATOM 863 N N . ILE A 1 109 ? 14.345 -3.377 -43.412 1.00 67.00 109 ILE A N 1
ATOM 864 C CA . ILE A 1 109 ? 14.101 -2.913 -42.034 1.00 67.00 109 ILE A CA 1
ATOM 865 C C . ILE A 1 109 ? 14.358 -4.025 -41.011 1.00 67.00 109 ILE A C 1
ATOM 867 O O . ILE A 1 109 ? 14.928 -3.754 -39.957 1.00 67.00 109 ILE A O 1
ATOM 871 N N . ASN A 1 110 ? 14.029 -5.277 -41.336 1.00 69.69 110 ASN A N 1
ATOM 872 C CA . ASN A 1 110 ? 14.245 -6.392 -40.415 1.00 69.69 110 ASN A CA 1
ATOM 873 C C . ASN A 1 110 ? 15.742 -6.660 -40.199 1.00 69.69 110 ASN A C 1
ATOM 875 O O . ASN A 1 110 ? 16.168 -6.907 -39.079 1.00 69.69 110 ASN A O 1
ATOM 879 N N . LYS A 1 111 ? 16.567 -6.497 -41.242 1.00 68.81 111 LYS A N 1
ATOM 880 C CA . LYS A 1 111 ? 18.033 -6.617 -41.141 1.00 68.81 111 LYS A CA 1
ATOM 881 C C . LYS A 1 111 ? 18.701 -5.397 -40.511 1.00 68.81 111 LYS A C 1
ATOM 883 O O . LYS A 1 111 ? 19.859 -5.483 -40.112 1.00 68.81 111 LYS A O 1
ATOM 888 N N . VAL A 1 112 ? 18.022 -4.248 -40.461 1.00 67.38 112 VAL A N 1
ATOM 889 C CA . VAL A 1 112 ? 18.527 -3.060 -39.754 1.00 67.38 112 VAL A CA 1
ATOM 890 C C . VAL A 1 112 ? 18.535 -3.302 -38.255 1.00 67.38 112 VAL A C 1
ATOM 892 O O . VAL A 1 112 ? 19.488 -2.890 -37.607 1.00 67.38 112 VAL A O 1
ATOM 895 N N . VAL A 1 113 ? 17.523 -3.990 -37.721 1.00 65.31 113 VAL A N 1
ATOM 896 C CA . VAL A 1 113 ? 17.443 -4.318 -36.292 1.00 65.31 113 VAL A CA 1
ATOM 897 C C . VAL A 1 113 ? 18.646 -5.164 -35.869 1.00 65.31 113 VAL A C 1
ATOM 899 O O . VAL A 1 113 ? 19.374 -4.751 -34.972 1.00 65.31 113 VAL A O 1
ATOM 902 N N . ASP A 1 114 ? 18.938 -6.247 -36.595 1.00 67.00 114 ASP A N 1
ATOM 903 C CA . ASP A 1 114 ? 20.089 -7.121 -36.308 1.00 67.00 114 ASP A CA 1
ATOM 904 C C . ASP A 1 114 ? 21.427 -6.365 -36.382 1.00 67.00 114 ASP A C 1
ATOM 906 O O . ASP A 1 114 ? 22.331 -6.549 -35.570 1.00 67.00 114 ASP A O 1
ATOM 910 N N . LYS A 1 115 ? 21.550 -5.454 -37.353 1.00 66.25 115 LYS A N 1
ATOM 911 C CA . LYS A 1 115 ? 22.777 -4.682 -37.579 1.00 66.25 115 LYS A CA 1
ATOM 912 C C . LYS A 1 115 ? 22.933 -3.496 -36.627 1.00 66.25 115 LYS A C 1
ATOM 914 O O . LYS A 1 115 ? 24.040 -2.983 -36.475 1.00 66.25 115 LYS A O 1
ATOM 919 N N . ALA A 1 116 ? 21.844 -3.040 -36.008 1.00 65.25 116 ALA A N 1
ATOM 920 C CA . ALA A 1 116 ? 21.862 -1.992 -34.991 1.00 65.25 116 ALA A CA 1
ATOM 921 C C . ALA A 1 116 ? 22.576 -2.455 -33.729 1.00 65.25 116 ALA A C 1
ATOM 923 O O . ALA A 1 116 ? 23.294 -1.659 -33.131 1.00 65.25 116 ALA A O 1
ATOM 924 N N . ASP A 1 117 ? 22.433 -3.729 -33.370 1.00 64.81 117 ASP A N 1
ATOM 925 C CA . ASP A 1 117 ? 23.145 -4.302 -32.231 1.00 64.81 117 ASP A CA 1
ATOM 926 C C . ASP A 1 117 ? 24.639 -4.501 -32.532 1.00 64.81 117 ASP A C 1
ATOM 928 O O . ASP A 1 117 ? 25.471 -4.248 -31.663 1.00 64.81 117 ASP A O 1
ATOM 932 N N . GLU A 1 118 ? 25.003 -4.844 -33.776 1.00 64.81 118 GLU A N 1
ATOM 933 C CA . GLU A 1 118 ? 26.408 -4.930 -34.217 1.00 64.81 118 GLU A CA 1
ATOM 934 C C . GLU A 1 118 ? 27.117 -3.564 -34.261 1.00 64.81 118 GLU A C 1
ATOM 936 O O . GLU A 1 118 ? 28.326 -3.478 -34.044 1.00 64.81 118 GLU A O 1
ATOM 941 N N . LEU A 1 119 ? 26.380 -2.498 -34.590 1.00 63.59 119 LEU A N 1
ATOM 942 C CA . LEU A 1 119 ? 26.907 -1.136 -34.751 1.00 63.59 119 LEU A CA 1
ATOM 943 C C . LEU A 1 119 ? 26.755 -0.270 -33.495 1.00 63.59 119 LEU A C 1
ATOM 945 O O . LEU A 1 119 ? 27.232 0.869 -33.481 1.00 63.59 119 LEU A O 1
ATOM 949 N N . ALA A 1 120 ? 26.096 -0.784 -32.456 1.00 64.56 120 ALA A N 1
ATOM 950 C CA . ALA A 1 120 ? 25.986 -0.114 -31.173 1.00 64.56 120 ALA A CA 1
ATOM 951 C C . ALA A 1 120 ? 27.387 0.092 -30.574 1.00 64.56 120 ALA A C 1
ATOM 953 O O . ALA A 1 120 ? 28.196 -0.829 -30.480 1.00 64.56 120 ALA A O 1
ATOM 954 N N . THR A 1 121 ? 27.689 1.322 -30.162 1.00 67.44 121 THR A N 1
ATOM 955 C CA . THR A 1 121 ? 28.898 1.601 -29.379 1.00 67.44 121 THR A CA 1
ATOM 956 C C . THR A 1 121 ? 28.716 1.075 -27.957 1.00 67.44 121 THR A C 1
ATOM 958 O O . THR A 1 121 ? 27.576 0.933 -27.500 1.00 67.44 121 THR A O 1
ATOM 961 N N . SER A 1 122 ? 29.816 0.856 -27.221 1.00 68.81 122 SER A N 1
ATOM 962 C CA . SER A 1 122 ? 29.719 0.408 -25.819 1.00 68.81 122 SER A CA 1
ATOM 963 C C . SER A 1 122 ? 28.823 1.342 -25.000 1.00 68.81 122 SER A C 1
ATOM 965 O O . SER A 1 122 ? 27.962 0.876 -24.274 1.00 68.81 122 SER A O 1
ATOM 967 N N . HIS A 1 123 ? 28.904 2.656 -25.233 1.00 68.06 123 HIS A N 1
ATOM 968 C CA . HIS A 1 123 ? 28.077 3.635 -24.531 1.00 68.06 123 HIS A CA 1
ATOM 969 C C . HIS A 1 123 ? 26.569 3.454 -24.780 1.00 68.06 123 HIS A C 1
ATOM 971 O O . HIS A 1 123 ? 25.767 3.597 -23.863 1.00 68.06 123 HIS A O 1
ATOM 977 N N . THR A 1 124 ? 26.157 3.111 -26.006 1.00 70.31 124 THR A N 1
ATOM 978 C CA . THR A 1 124 ? 24.738 2.829 -26.296 1.00 70.31 124 THR A CA 1
ATOM 979 C C . THR A 1 124 ? 24.265 1.500 -25.710 1.00 70.31 124 THR A C 1
ATOM 981 O O . THR A 1 124 ? 23.097 1.388 -25.346 1.00 70.31 124 THR A O 1
ATOM 984 N N . GLN A 1 125 ? 25.160 0.516 -25.586 1.00 75.56 125 GLN A N 1
ATOM 985 C CA . GLN A 1 125 ? 24.867 -0.751 -24.914 1.00 75.56 125 GLN A CA 1
ATOM 986 C C . GLN A 1 125 ? 24.734 -0.552 -23.399 1.00 75.56 125 GLN A C 1
ATOM 988 O O . GLN A 1 125 ? 23.783 -1.061 -22.814 1.00 75.56 125 GLN A O 1
ATOM 993 N N . ASP A 1 126 ? 25.611 0.252 -22.792 1.00 81.75 126 ASP A N 1
ATOM 994 C CA . ASP A 1 126 ? 25.574 0.579 -21.362 1.00 81.75 126 ASP A CA 1
ATOM 995 C C . ASP A 1 126 ? 24.244 1.254 -20.983 1.00 81.75 126 ASP A C 1
ATOM 997 O O . ASP A 1 126 ? 23.562 0.820 -20.057 1.00 81.75 126 ASP A O 1
ATOM 1001 N N . VAL A 1 127 ? 23.822 2.260 -21.759 1.00 81.06 127 VAL A N 1
ATOM 1002 C CA . VAL A 1 127 ? 22.556 2.982 -21.539 1.00 81.06 127 VAL A CA 1
ATOM 1003 C C . VAL A 1 127 ? 21.337 2.067 -21.726 1.00 81.06 127 VAL A C 1
ATOM 1005 O O . VAL A 1 127 ? 20.389 2.113 -20.944 1.00 81.06 127 VAL A O 1
ATOM 1008 N N . GLN A 1 128 ? 21.347 1.203 -22.744 1.00 82.31 128 GLN A N 1
ATOM 1009 C CA . GLN A 1 128 ? 20.264 0.240 -22.969 1.00 82.31 128 GLN A CA 1
ATOM 1010 C C . GLN A 1 128 ? 20.171 -0.785 -21.828 1.00 82.31 128 GLN A C 1
ATOM 1012 O O . GLN A 1 128 ? 19.070 -1.133 -21.386 1.00 82.31 128 GLN A O 1
ATOM 1017 N N . GLN A 1 129 ? 21.318 -1.259 -21.339 1.00 87.38 129 GLN A N 1
ATOM 1018 C CA . GLN A 1 129 ? 21.397 -2.190 -20.219 1.00 87.38 129 GLN A CA 1
ATOM 1019 C C . GLN A 1 129 ? 20.888 -1.545 -18.925 1.00 87.38 129 GLN A C 1
ATOM 1021 O O . GLN A 1 129 ? 20.158 -2.190 -18.169 1.00 87.38 129 GLN A O 1
ATOM 1026 N N . GLU A 1 130 ? 21.216 -0.274 -18.687 1.00 88.56 130 GLU A N 1
ATOM 1027 C CA . GLU A 1 130 ? 20.727 0.498 -17.543 1.00 88.56 130 GLU A CA 1
ATOM 1028 C C . GLU A 1 130 ? 19.194 0.593 -17.548 1.00 88.56 130 GLU A C 1
ATOM 1030 O O . GLU A 1 130 ? 18.549 0.239 -16.560 1.00 88.56 130 GLU A O 1
ATOM 1035 N N . TYR A 1 131 ? 18.584 0.965 -18.680 1.00 86.88 131 TYR A N 1
ATOM 1036 C CA . TYR A 1 131 ? 17.123 1.046 -18.782 1.00 86.88 131 TYR A CA 1
ATOM 1037 C C . TYR A 1 131 ? 16.431 -0.308 -18.678 1.00 86.88 131 TYR A C 1
ATOM 1039 O O . TYR A 1 131 ? 15.378 -0.401 -18.050 1.00 86.88 131 TYR A O 1
ATOM 1047 N N . THR A 1 132 ? 17.025 -1.359 -19.246 1.00 89.69 132 THR A N 1
ATOM 1048 C CA . THR A 1 132 ? 16.509 -2.729 -19.104 1.00 89.69 132 THR A CA 1
ATOM 1049 C C . THR A 1 132 ? 16.533 -3.151 -17.637 1.00 89.69 132 THR A C 1
ATOM 1051 O O . THR A 1 132 ? 15.541 -3.656 -17.120 1.00 89.69 132 THR A O 1
ATOM 1054 N N . THR A 1 133 ? 17.632 -2.867 -16.934 1.00 92.19 133 THR A N 1
ATOM 1055 C CA . THR A 1 133 ? 17.774 -3.168 -15.503 1.00 92.19 133 THR A CA 1
ATOM 1056 C C . THR A 1 133 ? 16.741 -2.408 -14.673 1.00 92.19 133 THR A C 1
ATOM 1058 O O . THR A 1 133 ? 16.067 -3.007 -13.839 1.00 92.19 133 THR A O 1
ATOM 1061 N N . MET A 1 134 ? 16.557 -1.111 -14.936 1.00 90.62 134 MET A N 1
ATOM 1062 C CA . MET A 1 134 ? 15.551 -0.285 -14.263 1.00 90.62 134 MET A CA 1
ATOM 1063 C C . MET A 1 134 ? 14.120 -0.780 -14.529 1.00 90.62 134 MET A C 1
ATOM 1065 O O . MET A 1 134 ? 13.292 -0.798 -13.614 1.00 90.62 134 MET A O 1
ATOM 1069 N N . HIS A 1 135 ? 13.820 -1.190 -15.76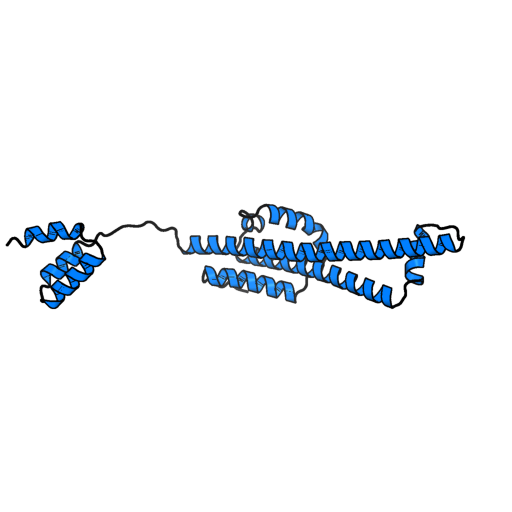4 1.00 91.31 135 HIS A N 1
ATOM 1070 C CA . HIS A 1 135 ? 12.513 -1.729 -16.140 1.00 91.31 135 HIS A CA 1
ATOM 1071 C C . HIS A 1 135 ? 12.206 -3.036 -15.405 1.00 91.31 135 HIS A C 1
ATOM 1073 O O . HIS A 1 135 ? 11.161 -3.149 -14.759 1.00 91.31 135 HIS A O 1
ATOM 1079 N N . GLU A 1 136 ? 13.146 -3.983 -15.425 1.00 93.31 136 GLU A N 1
ATOM 1080 C CA . GLU A 1 136 ? 13.013 -5.251 -14.708 1.00 93.31 136 GLU A CA 1
ATOM 1081 C C . GLU A 1 136 ? 12.899 -5.029 -13.198 1.00 93.31 136 GLU A C 1
ATOM 1083 O O . GLU A 1 136 ? 12.008 -5.585 -12.561 1.00 93.31 136 GLU A O 1
ATOM 1088 N N . GLN A 1 137 ? 13.720 -4.151 -12.614 1.00 93.81 137 GLN A N 1
ATOM 1089 C CA . GLN A 1 137 ? 13.628 -3.815 -11.192 1.00 93.81 137 GLN A CA 1
ATOM 1090 C C . GLN A 1 137 ? 12.252 -3.242 -10.823 1.00 93.81 137 GLN A C 1
ATOM 1092 O O . GLN A 1 137 ? 11.654 -3.684 -9.843 1.00 93.81 137 GLN A O 1
ATOM 1097 N N . SER A 1 138 ? 11.709 -2.318 -11.624 1.00 92.00 138 SER A N 1
ATOM 1098 C CA . SER A 1 138 ? 10.366 -1.755 -11.395 1.00 92.00 138 SER A CA 1
ATOM 1099 C C . SER A 1 138 ? 9.289 -2.844 -11.438 1.00 92.00 138 SER A C 1
ATOM 1101 O O . SER A 1 138 ? 8.370 -2.861 -10.620 1.00 92.00 138 SER A O 1
ATOM 1103 N N . LYS A 1 139 ? 9.427 -3.803 -12.361 1.00 94.81 139 LYS A N 1
ATOM 1104 C CA . LYS A 1 139 ? 8.512 -4.940 -12.496 1.00 94.81 139 LYS A CA 1
ATOM 1105 C C . LYS A 1 139 ? 8.562 -5.868 -11.276 1.00 94.81 139 LYS A C 1
ATOM 1107 O O . LYS A 1 139 ? 7.518 -6.293 -10.779 1.00 94.81 139 LYS A O 1
ATOM 1112 N N . ARG A 1 140 ? 9.765 -6.148 -10.761 1.00 96.50 140 ARG A N 1
ATOM 1113 C CA . ARG A 1 140 ? 9.968 -6.941 -9.537 1.00 96.50 140 ARG A CA 1
ATOM 1114 C C . ARG A 1 140 ? 9.418 -6.237 -8.294 1.00 96.50 140 ARG A C 1
ATOM 1116 O O . ARG A 1 140 ? 8.820 -6.905 -7.455 1.00 96.50 140 ARG A O 1
ATOM 1123 N N . GLN A 1 141 ? 9.545 -4.909 -8.207 1.00 96.06 141 GLN A N 1
ATOM 1124 C CA . GLN A 1 141 ? 8.952 -4.113 -7.123 1.00 96.06 141 GLN A CA 1
ATOM 1125 C C . GLN A 1 141 ? 7.420 -4.126 -7.161 1.00 96.06 141 GLN A C 1
ATOM 1127 O O . GLN A 1 141 ? 6.796 -4.353 -6.129 1.00 96.06 141 GLN A O 1
ATOM 1132 N N . LEU A 1 142 ? 6.801 -3.973 -8.338 1.00 96.06 142 LEU A N 1
ATOM 1133 C CA . LEU A 1 142 ? 5.344 -4.107 -8.487 1.00 96.06 142 LEU A CA 1
ATOM 1134 C C . LEU A 1 142 ? 4.845 -5.492 -8.060 1.00 96.06 142 LEU A C 1
ATOM 1136 O O . LEU A 1 142 ? 3.832 -5.607 -7.370 1.00 96.06 142 LEU A O 1
ATOM 1140 N N . LYS A 1 143 ? 5.572 -6.552 -8.434 1.00 97.81 143 LYS A N 1
ATOM 1141 C CA . LYS A 1 143 ? 5.254 -7.915 -7.995 1.00 97.81 143 LYS A CA 1
ATOM 1142 C C . LYS A 1 143 ? 5.371 -8.067 -6.478 1.00 97.81 143 LYS A C 1
ATOM 1144 O O . LYS A 1 143 ? 4.478 -8.643 -5.868 1.00 97.81 143 LYS A O 1
ATOM 1149 N N . ALA A 1 144 ? 6.448 -7.555 -5.888 1.00 97.94 144 ALA A N 1
ATOM 1150 C CA . ALA A 1 144 ? 6.669 -7.583 -4.446 1.00 97.94 144 ALA A CA 1
ATOM 1151 C C . ALA A 1 144 ? 5.545 -6.867 -3.680 1.00 97.94 144 ALA A C 1
ATOM 1153 O O . ALA A 1 144 ? 5.027 -7.404 -2.706 1.00 97.94 144 ALA A O 1
ATOM 1154 N N . LEU A 1 145 ? 5.119 -5.699 -4.166 1.00 97.38 145 LEU A N 1
ATOM 1155 C CA . LEU A 1 145 ? 4.007 -4.937 -3.605 1.00 97.38 145 LEU A CA 1
ATOM 1156 C C . LEU A 1 145 ? 2.674 -5.703 -3.696 1.00 97.38 145 LEU A C 1
ATOM 1158 O O . LEU A 1 145 ? 1.898 -5.704 -2.743 1.00 97.38 145 LEU A O 1
ATOM 1162 N N . LEU A 1 146 ? 2.399 -6.379 -4.817 1.00 97.19 146 LEU A N 1
ATOM 1163 C CA . LEU A 1 146 ? 1.208 -7.227 -4.964 1.00 97.19 146 LEU A CA 1
ATOM 1164 C C . LEU A 1 146 ? 1.201 -8.387 -3.961 1.00 97.19 146 LEU A C 1
ATOM 1166 O O . LEU A 1 146 ? 0.199 -8.591 -3.282 1.00 97.19 146 LEU A O 1
ATOM 1170 N N . LEU A 1 147 ? 2.314 -9.116 -3.851 1.00 97.62 147 LEU A N 1
ATOM 1171 C CA . LEU A 1 147 ? 2.413 -10.270 -2.954 1.00 97.62 147 LEU A CA 1
ATOM 1172 C C . LEU A 1 147 ? 2.325 -9.865 -1.480 1.00 97.62 147 LEU A C 1
ATOM 1174 O O . LEU A 1 147 ? 1.623 -10.521 -0.722 1.00 97.62 147 LEU A O 1
ATOM 1178 N N . ALA A 1 148 ? 2.968 -8.762 -1.090 1.00 97.94 148 ALA A N 1
ATOM 1179 C CA . ALA A 1 148 ? 2.889 -8.245 0.275 1.00 97.94 148 ALA A CA 1
ATOM 1180 C C . ALA A 1 148 ? 1.446 -7.910 0.687 1.00 97.94 148 ALA A C 1
ATOM 1182 O O . ALA A 1 148 ? 1.048 -8.158 1.821 1.00 97.94 148 ALA A O 1
ATOM 1183 N N . LEU A 1 149 ? 0.647 -7.367 -0.235 1.00 97.38 149 LEU A N 1
ATOM 1184 C CA . LEU A 1 149 ? -0.773 -7.124 0.005 1.00 97.38 149 LEU A CA 1
ATOM 1185 C C . LEU A 1 149 ? -1.586 -8.421 0.038 1.00 97.38 149 LEU A C 1
ATOM 1187 O O . LEU A 1 149 ? -2.458 -8.540 0.890 1.00 97.38 149 LEU A O 1
ATOM 1191 N N . GLU A 1 150 ? -1.327 -9.371 -0.867 1.00 96.81 150 GLU A N 1
ATOM 1192 C CA . GLU A 1 150 ? -1.980 -10.691 -0.865 1.00 96.81 150 GLU A CA 1
ATOM 1193 C C . GLU A 1 150 ? -1.763 -11.413 0.470 1.00 96.81 150 GLU A C 1
ATOM 1195 O O . GLU A 1 150 ? -2.723 -11.914 1.055 1.00 96.81 150 GLU A O 1
ATOM 1200 N N . GLU A 1 151 ? -0.532 -11.398 0.976 1.00 97.62 151 GLU A N 1
ATOM 1201 C CA . GLU A 1 151 ? -0.163 -11.977 2.266 1.00 97.62 151 GLU A CA 1
ATOM 1202 C C . GLU A 1 151 ? -0.811 -11.228 3.433 1.00 97.62 151 GLU A C 1
ATOM 1204 O O . GLU A 1 151 ? -1.517 -11.834 4.233 1.00 97.62 151 GLU A O 1
ATOM 1209 N N . PHE A 1 152 ? -0.708 -9.897 3.469 1.00 97.69 152 PHE A N 1
ATOM 1210 C CA . PHE A 1 152 ? -1.359 -9.095 4.505 1.00 97.69 152 PHE A CA 1
ATOM 1211 C C . PHE A 1 152 ? -2.880 -9.326 4.565 1.00 97.69 152 PHE A C 1
ATOM 1213 O O . PHE A 1 152 ? -3.449 -9.508 5.639 1.00 97.69 152 PHE A O 1
ATOM 1220 N N . CYS A 1 153 ? -3.552 -9.323 3.413 1.00 96.88 153 CYS A N 1
ATOM 1221 C CA . CYS A 1 153 ? -4.989 -9.569 3.312 1.00 96.88 153 CYS A CA 1
ATOM 1222 C C . CYS A 1 153 ? -5.367 -10.989 3.752 1.00 96.88 153 CYS A C 1
ATOM 1224 O O . CYS A 1 153 ? -6.418 -11.175 4.369 1.00 96.88 153 CYS A O 1
ATOM 1226 N N . HIS A 1 154 ? -4.516 -11.976 3.460 1.00 97.06 154 HIS A N 1
ATOM 1227 C CA . HIS A 1 154 ? -4.681 -13.336 3.957 1.00 97.06 154 HIS A CA 1
ATOM 1228 C C . HIS A 1 154 ? -4.606 -13.388 5.487 1.00 97.06 154 HIS A C 1
ATOM 1230 O O . HIS A 1 154 ? -5.486 -13.981 6.111 1.00 97.06 154 HIS A O 1
ATOM 1236 N N . ASP A 1 155 ? -3.624 -12.712 6.086 1.00 96.56 155 ASP A N 1
ATOM 1237 C CA . ASP A 1 155 ? -3.401 -12.714 7.535 1.00 96.56 155 ASP A CA 1
ATOM 1238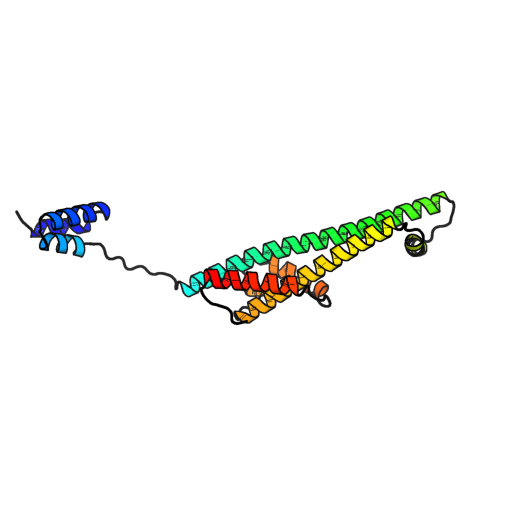 C C . ASP A 1 155 ? -4.583 -12.145 8.333 1.00 96.56 155 ASP A C 1
ATOM 1240 O O . ASP A 1 155 ? -4.896 -12.622 9.427 1.00 96.56 155 ASP A O 1
ATOM 1244 N N . ILE A 1 156 ? -5.258 -11.127 7.792 1.00 95.81 156 ILE A N 1
ATOM 1245 C CA . ILE A 1 156 ? -6.430 -10.506 8.428 1.00 95.81 156 ILE A CA 1
ATOM 1246 C C . ILE A 1 156 ? -7.770 -11.107 7.970 1.00 95.81 156 ILE A C 1
ATOM 1248 O O . ILE A 1 156 ? -8.820 -10.609 8.376 1.00 95.81 156 ILE A O 1
ATOM 1252 N N . ASP A 1 157 ? -7.743 -12.149 7.132 1.00 96.50 157 ASP A N 1
ATOM 1253 C CA . ASP A 1 157 ? -8.920 -12.812 6.546 1.00 96.50 157 ASP A CA 1
ATOM 1254 C C . ASP A 1 157 ? -9.862 -11.843 5.798 1.00 96.50 157 ASP A C 1
ATOM 1256 O O . ASP A 1 157 ? -11.088 -11.859 5.944 1.00 96.50 157 ASP A O 1
ATOM 1260 N N . VAL A 1 158 ? -9.286 -10.949 4.986 1.00 95.75 158 VAL A N 1
ATOM 1261 C CA . VAL A 1 158 ? -10.032 -9.976 4.175 1.00 95.75 158 VAL A CA 1
ATOM 1262 C C . VAL A 1 158 ? -9.661 -10.132 2.701 1.00 95.75 158 VAL A C 1
ATOM 1264 O O . VAL A 1 158 ? -8.499 -9.945 2.350 1.00 95.75 158 VAL A O 1
ATOM 1267 N N . PRO A 1 159 ? -10.624 -10.392 1.796 1.00 95.94 159 PRO A N 1
ATOM 1268 C CA . PRO A 1 159 ? -10.362 -10.390 0.361 1.00 95.94 159 PRO A CA 1
ATOM 1269 C C . PRO A 1 159 ? -9.783 -9.052 -0.103 1.00 95.94 159 PRO A C 1
ATOM 1271 O O . PRO A 1 159 ? -10.278 -7.989 0.286 1.00 95.94 159 PRO A O 1
ATOM 1274 N N . ILE A 1 160 ? -8.775 -9.093 -0.976 1.00 94.38 160 ILE A N 1
ATOM 1275 C CA . ILE A 1 160 ? -8.130 -7.884 -1.511 1.00 94.38 160 ILE A CA 1
ATOM 1276 C C . ILE A 1 160 ? -9.153 -6.937 -2.129 1.00 94.38 160 ILE A C 1
ATOM 1278 O O . ILE A 1 160 ? -9.097 -5.732 -1.903 1.00 94.38 160 ILE A O 1
ATOM 1282 N N . GLU A 1 161 ? -10.137 -7.469 -2.849 1.00 93.31 161 GLU A N 1
ATOM 1283 C CA . GLU A 1 161 ? -11.181 -6.684 -3.503 1.00 93.31 161 GLU A CA 1
ATOM 1284 C C . GLU A 1 161 ? -11.971 -5.829 -2.505 1.00 93.31 161 GLU A C 1
ATOM 1286 O O . GLU A 1 161 ? -12.423 -4.733 -2.837 1.00 93.31 161 GLU A O 1
ATOM 1291 N N . HIS A 1 162 ? -12.116 -6.304 -1.267 1.00 94.44 162 HIS A N 1
ATOM 1292 C CA . HIS A 1 162 ? -12.824 -5.585 -0.214 1.00 94.44 162 HIS A CA 1
ATOM 1293 C C . HIS A 1 162 ? -11.960 -4.497 0.430 1.00 94.44 162 HIS A C 1
ATOM 1295 O O . HIS A 1 162 ? -12.501 -3.472 0.847 1.00 94.44 162 HIS A O 1
ATOM 1301 N N . MET A 1 163 ? -10.634 -4.673 0.462 1.00 93.19 163 MET A N 1
ATOM 1302 C CA . MET A 1 163 ? -9.703 -3.673 0.999 1.00 93.19 163 MET A CA 1
ATOM 1303 C C . MET A 1 163 ? -9.826 -2.337 0.254 1.00 93.19 163 MET A C 1
ATOM 1305 O O . MET A 1 163 ? -9.814 -1.262 0.850 1.00 93.19 163 MET A O 1
ATOM 1309 N N . PHE A 1 164 ? -10.037 -2.397 -1.060 1.00 93.62 164 PHE A N 1
ATOM 1310 C CA . PHE A 1 164 ? -10.133 -1.220 -1.924 1.00 93.62 164 PHE A CA 1
ATOM 1311 C C . PHE A 1 164 ? -11.568 -0.774 -2.192 1.00 93.62 164 PHE A C 1
ATOM 1313 O O . PHE A 1 164 ? -11.813 -0.045 -3.151 1.00 93.62 164 PHE A O 1
ATOM 1320 N N . TYR A 1 165 ? -12.525 -1.128 -1.331 1.00 89.75 165 TYR A N 1
ATOM 1321 C CA . TYR A 1 165 ? -13.901 -0.641 -1.459 1.00 89.75 165 TYR A CA 1
ATOM 1322 C C . TYR A 1 165 ? -13.980 0.897 -1.564 1.00 89.75 165 TYR A C 1
ATOM 1324 O O . TYR A 1 165 ? -14.779 1.434 -2.331 1.00 89.75 165 TYR A O 1
ATOM 1332 N N . TRP A 1 166 ? -13.120 1.623 -0.838 1.00 82.25 166 TRP A N 1
ATOM 1333 C CA . TRP A 1 166 ? -13.047 3.090 -0.903 1.00 82.25 166 TRP A CA 1
ATOM 1334 C C . TRP A 1 166 ? -12.276 3.632 -2.113 1.00 82.25 166 TRP A C 1
ATOM 1336 O O . TRP A 1 166 ? -12.390 4.820 -2.415 1.00 82.25 166 TRP A O 1
ATOM 1346 N N . PHE A 1 167 ? -11.521 2.778 -2.806 1.00 87.81 167 PHE A N 1
ATOM 1347 C CA . PHE A 1 167 ? -10.712 3.122 -3.976 1.00 87.81 167 PHE A CA 1
ATOM 1348 C C . PHE A 1 167 ? -10.870 2.076 -5.094 1.00 87.81 167 PHE A C 1
ATOM 1350 O O . PHE A 1 167 ? -9.888 1.436 -5.471 1.00 87.81 167 PHE A O 1
ATOM 1357 N N . PRO A 1 168 ? -12.081 1.912 -5.669 1.00 87.19 168 PRO A N 1
ATOM 1358 C CA . PRO A 1 168 ? -12.337 0.885 -6.682 1.00 87.19 168 PRO A CA 1
ATOM 1359 C C . PRO A 1 168 ? -11.364 0.861 -7.877 1.00 87.19 168 PRO A C 1
ATOM 1361 O O . PRO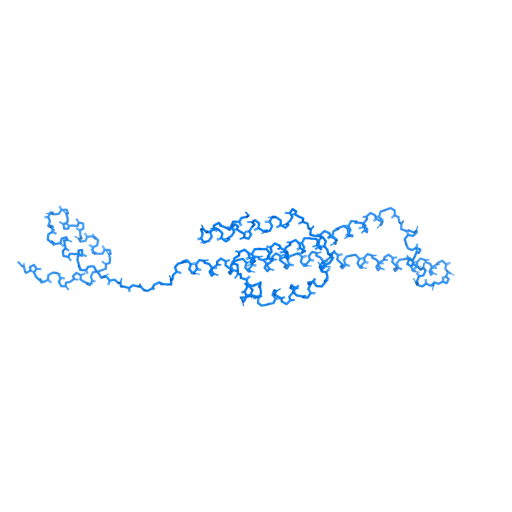 A 1 168 ? -11.004 -0.241 -8.294 1.00 87.19 168 PRO A O 1
ATOM 1364 N N . PRO A 1 169 ? -10.870 2.008 -8.404 1.00 92.19 169 PRO A N 1
ATOM 1365 C CA . PRO A 1 169 ? -9.930 1.995 -9.527 1.00 92.19 169 PRO A CA 1
ATOM 1366 C C . PRO A 1 169 ? -8.650 1.200 -9.255 1.00 92.19 169 PRO A C 1
ATOM 1368 O O . PRO A 1 169 ? -8.095 0.610 -10.176 1.00 92.19 169 PRO A O 1
ATOM 1371 N N . THR A 1 170 ? -8.195 1.133 -7.999 1.00 91.12 170 THR A N 1
ATOM 1372 C CA . THR A 1 170 ? -6.961 0.423 -7.649 1.00 91.12 170 THR A CA 1
ATOM 1373 C C . THR A 1 170 ? -7.055 -1.068 -7.970 1.00 91.12 170 THR A C 1
ATOM 1375 O O . THR A 1 170 ? -6.096 -1.641 -8.476 1.00 91.12 170 THR A O 1
ATOM 1378 N N . ILE A 1 171 ? -8.217 -1.695 -7.761 1.00 93.12 171 ILE A N 1
ATOM 1379 C CA . ILE A 1 171 ? -8.420 -3.112 -8.100 1.00 93.12 171 ILE A CA 1
ATOM 1380 C C . ILE A 1 171 ? -8.399 -3.341 -9.604 1.00 93.12 171 ILE A C 1
ATOM 1382 O O . ILE A 1 171 ? -7.823 -4.326 -10.059 1.00 93.12 171 ILE A O 1
ATOM 1386 N N . GLU A 1 172 ? -8.995 -2.437 -10.379 1.00 92.00 172 GLU A N 1
ATOM 1387 C CA . GLU A 1 172 ? -8.944 -2.509 -11.840 1.00 92.00 172 GLU A CA 1
ATOM 1388 C C . GLU A 1 172 ? -7.489 -2.429 -12.321 1.00 92.00 172 GLU A C 1
ATOM 1390 O O . GLU A 1 172 ? -7.042 -3.300 -13.064 1.00 92.00 172 GLU A O 1
ATOM 1395 N N . TRP A 1 173 ? -6.707 -1.481 -11.792 1.00 93.00 173 TRP A N 1
ATOM 1396 C CA . TRP A 1 173 ? -5.286 -1.340 -12.126 1.00 93.00 173 TRP A CA 1
ATOM 1397 C C . TRP A 1 173 ? -4.447 -2.560 -11.731 1.00 93.00 173 TRP A C 1
ATOM 1399 O O . TRP A 1 173 ? -3.577 -2.982 -12.497 1.00 93.00 173 TRP A O 1
ATOM 1409 N N . ILE A 1 174 ? -4.697 -3.140 -10.552 1.00 93.25 174 ILE A N 1
ATOM 1410 C CA . ILE A 1 174 ? -4.028 -4.371 -10.109 1.00 93.25 174 ILE A CA 1
ATOM 1411 C C . ILE A 1 174 ? -4.357 -5.521 -11.062 1.00 93.25 174 ILE A C 1
ATOM 1413 O O . ILE A 1 174 ? -3.452 -6.224 -11.515 1.00 93.25 174 ILE A O 1
ATOM 1417 N N . ASN A 1 175 ? -5.636 -5.707 -11.386 1.00 92.75 175 ASN A N 1
ATOM 1418 C CA . ASN A 1 175 ? -6.094 -6.798 -12.240 1.00 92.75 175 ASN A CA 1
ATOM 1419 C C . ASN A 1 175 ? -5.529 -6.693 -13.659 1.00 92.75 175 ASN A C 1
ATOM 1421 O O . ASN A 1 175 ? -5.044 -7.697 -14.185 1.00 92.75 175 ASN A O 1
ATOM 1425 N N . ASP A 1 176 ? -5.506 -5.489 -14.234 1.00 92.75 176 ASP A N 1
ATOM 1426 C CA . ASP A 1 176 ? -4.917 -5.229 -15.551 1.00 92.75 176 ASP A CA 1
ATOM 1427 C C . ASP A 1 176 ? -3.432 -5.619 -15.597 1.00 92.75 176 ASP A C 1
ATOM 1429 O O . ASP A 1 176 ? -2.949 -6.160 -16.593 1.00 92.75 176 ASP A O 1
ATOM 1433 N N . LYS A 1 177 ? -2.701 -5.407 -14.495 1.00 92.19 177 LYS A N 1
ATOM 1434 C CA . LYS A 1 177 ? -1.275 -5.748 -14.391 1.00 92.19 177 LYS A CA 1
ATOM 1435 C C . LYS A 1 177 ? -0.985 -7.167 -13.925 1.00 92.19 177 LYS A C 1
ATOM 1437 O O . LYS A 1 177 ? 0.128 -7.648 -14.138 1.00 92.19 177 LYS A O 1
ATOM 1442 N N . LYS A 1 178 ? -1.952 -7.881 -13.347 1.00 92.31 178 LYS A N 1
ATOM 1443 C CA . LYS A 1 178 ? -1.724 -9.211 -12.757 1.00 92.31 178 LYS A CA 1
ATOM 1444 C C . LYS A 1 178 ? -1.180 -10.221 -13.774 1.00 92.31 178 LYS A C 1
ATOM 1446 O O . LYS A 1 178 ? -0.280 -10.990 -13.440 1.00 92.31 178 LYS A O 1
ATOM 1451 N N . ALA A 1 179 ? -1.654 -10.166 -15.021 1.00 91.38 179 ALA A N 1
ATOM 1452 C CA . ALA A 1 179 ? -1.157 -11.012 -16.108 1.00 91.38 179 ALA A CA 1
ATOM 1453 C C . ALA A 1 179 ? 0.307 -10.702 -16.480 1.00 91.38 179 ALA A C 1
ATOM 1455 O O . ALA A 1 179 ? 1.106 -11.617 -16.662 1.00 91.38 179 ALA A O 1
ATOM 1456 N N . GLU A 1 180 ? 0.692 -9.422 -16.534 1.00 90.75 180 GLU A N 1
ATOM 1457 C CA . GLU A 1 180 ? 2.071 -9.004 -16.843 1.00 90.75 180 GLU A CA 1
ATOM 1458 C C . GLU A 1 180 ? 3.073 -9.415 -15.748 1.00 90.75 180 GLU A C 1
ATOM 1460 O O . GLU A 1 180 ? 4.267 -9.588 -16.022 1.00 90.75 180 GLU A O 1
ATOM 1465 N N . LEU A 1 181 ? 2.587 -9.569 -14.512 1.00 95.12 181 LEU A N 1
ATOM 1466 C CA . LEU A 1 181 ? 3.364 -9.889 -13.314 1.00 95.12 181 LEU A CA 1
ATOM 1467 C C . LEU A 1 181 ? 3.349 -11.383 -12.943 1.00 95.12 181 LEU A C 1
ATOM 1469 O O . LEU A 1 181 ? 3.936 -11.761 -11.927 1.00 95.12 181 LEU A O 1
ATOM 1473 N N . GLN A 1 182 ? 2.675 -12.243 -13.711 1.00 93.81 182 GLN A N 1
ATOM 1474 C CA . GLN A 1 182 ? 2.472 -13.648 -13.340 1.00 93.81 182 GLN A CA 1
ATOM 1475 C C . GLN A 1 182 ? 3.798 -14.399 -13.134 1.00 93.81 182 GLN A C 1
ATOM 1477 O O . GLN A 1 182 ? 3.995 -14.988 -12.073 1.00 93.81 182 GLN A O 1
ATOM 1482 N N . ASP A 1 183 ? 4.718 -14.293 -14.096 1.00 94.56 183 ASP A N 1
ATOM 1483 C CA . ASP A 1 183 ? 5.989 -15.038 -14.114 1.00 94.56 183 ASP A CA 1
ATOM 1484 C C . ASP A 1 183 ? 7.183 -14.243 -13.553 1.00 94.56 183 ASP A C 1
ATOM 1486 O O . ASP A 1 183 ? 8.337 -14.668 -13.637 1.00 94.56 183 ASP A O 1
ATOM 1490 N N . VAL A 1 184 ? 6.926 -13.063 -12.989 1.00 96.25 184 VAL A N 1
ATOM 1491 C CA . VAL A 1 184 ? 7.967 -12.189 -12.441 1.00 96.25 184 VAL A CA 1
ATOM 1492 C C . VAL A 1 184 ? 8.346 -12.662 -11.045 1.00 96.25 184 VAL A C 1
ATOM 1494 O O . VAL A 1 184 ? 7.479 -12.852 -10.193 1.00 96.25 184 VAL A O 1
ATOM 1497 N N . GLN A 1 185 ? 9.647 -12.811 -10.793 1.00 96.88 185 GLN A N 1
ATOM 1498 C CA . GLN A 1 185 ? 10.156 -13.058 -9.445 1.00 96.88 185 GLN A CA 1
ATOM 1499 C C . GLN A 1 185 ? 10.113 -11.761 -8.630 1.00 96.88 185 GLN A C 1
ATOM 1501 O O . GLN A 1 185 ? 10.655 -10.754 -9.099 1.00 96.88 185 GLN A O 1
ATOM 1506 N N . PRO A 1 186 ? 9.507 -11.751 -7.432 1.00 96.94 186 PRO A N 1
ATOM 1507 C CA . PRO A 1 186 ? 9.486 -10.556 -6.603 1.00 96.94 186 PRO A CA 1
ATOM 1508 C C . PRO A 1 186 ? 10.901 -10.125 -6.207 1.00 96.94 186 PRO A C 1
ATOM 1510 O O . PRO A 1 186 ? 11.880 -10.872 -6.299 1.00 96.94 186 PRO A O 1
ATOM 1513 N N . ASP A 1 187 ? 11.014 -8.867 -5.812 1.00 97.00 187 ASP A N 1
ATOM 1514 C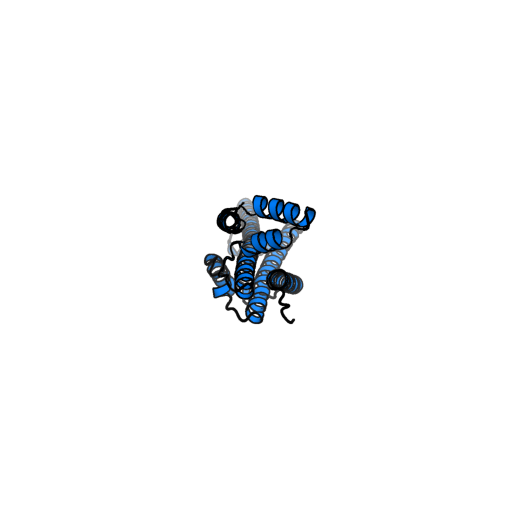 CA . ASP A 1 187 ? 12.116 -8.404 -4.982 1.00 97.00 187 ASP A CA 1
ATOM 1515 C C . ASP A 1 187 ? 11.780 -8.757 -3.523 1.00 97.00 187 ASP A C 1
ATOM 1517 O O . ASP A 1 187 ? 10.876 -8.161 -2.938 1.00 97.00 187 ASP A O 1
ATOM 1521 N N . ASP A 1 188 ? 12.455 -9.767 -2.967 1.00 96.31 188 ASP A N 1
ATOM 1522 C CA . ASP A 1 188 ? 12.159 -10.300 -1.629 1.00 96.31 188 ASP A CA 1
ATOM 1523 C C . ASP A 1 188 ? 12.380 -9.252 -0.527 1.00 96.31 188 ASP A C 1
ATOM 1525 O O . ASP A 1 188 ? 11.643 -9.213 0.459 1.00 96.31 188 ASP A O 1
ATOM 1529 N N . GLU A 1 189 ? 13.378 -8.378 -0.680 1.00 97.44 189 GLU A N 1
ATOM 1530 C CA . GLU A 1 189 ? 13.640 -7.307 0.284 1.00 97.44 189 GLU A CA 1
ATOM 1531 C C . GLU A 1 189 ? 12.506 -6.279 0.248 1.00 97.44 189 GLU A C 1
ATOM 1533 O O . GLU A 1 189 ? 11.971 -5.903 1.295 1.00 97.44 189 GLU A O 1
ATOM 1538 N N . ALA A 1 190 ? 12.078 -5.887 -0.955 1.00 96.00 190 ALA A N 1
ATOM 1539 C CA . ALA A 1 190 ? 10.940 -4.991 -1.121 1.00 96.00 190 ALA A CA 1
ATOM 1540 C C . ALA A 1 190 ? 9.639 -5.613 -0.589 1.00 96.00 190 ALA A C 1
ATOM 1542 O O . ALA A 1 190 ? 8.876 -4.928 0.087 1.00 96.00 190 ALA A O 1
ATOM 1543 N N . MET A 1 191 ? 9.399 -6.905 -0.840 1.00 97.50 191 MET A N 1
ATOM 1544 C CA . MET A 1 191 ? 8.197 -7.607 -0.377 1.00 97.50 191 MET A CA 1
ATOM 1545 C C . MET A 1 191 ? 8.114 -7.594 1.150 1.00 97.50 191 MET A C 1
ATOM 1547 O O . MET A 1 191 ? 7.106 -7.157 1.703 1.00 97.50 191 MET A O 1
ATOM 1551 N N . ASN A 1 192 ? 9.196 -7.987 1.828 1.00 97.38 192 ASN A N 1
ATOM 1552 C CA . ASN A 1 192 ? 9.266 -7.973 3.290 1.00 97.38 192 ASN A CA 1
ATOM 1553 C C . ASN A 1 192 ? 9.111 -6.556 3.861 1.00 97.38 192 ASN A C 1
ATOM 1555 O O . ASN A 1 192 ? 8.448 -6.363 4.880 1.00 97.38 192 ASN A O 1
ATOM 1559 N N . CYS A 1 193 ? 9.694 -5.553 3.196 1.00 97.00 193 CYS A N 1
ATOM 1560 C CA . CYS A 1 193 ? 9.546 -4.152 3.580 1.00 97.00 193 CYS A CA 1
ATOM 1561 C C . CYS A 1 193 ? 8.080 -3.698 3.492 1.00 97.00 193 CYS A C 1
ATOM 1563 O O . CYS A 1 193 ? 7.543 -3.161 4.462 1.00 97.00 193 CYS A O 1
ATOM 1565 N N . TYR A 1 194 ? 7.403 -3.961 2.369 1.00 97.44 194 TYR A N 1
ATOM 1566 C CA . TYR A 1 194 ? 5.994 -3.609 2.193 1.00 97.44 194 TYR A CA 1
ATOM 1567 C C . TYR A 1 194 ? 5.090 -4.348 3.179 1.00 97.44 194 TYR A C 1
ATOM 1569 O O . TYR A 1 194 ? 4.243 -3.712 3.801 1.00 97.44 194 TYR A O 1
ATOM 1577 N N . LEU A 1 195 ? 5.295 -5.651 3.380 1.00 97.44 195 LEU A N 1
ATOM 1578 C CA . LEU A 1 195 ? 4.513 -6.434 4.336 1.00 97.44 195 LEU A CA 1
ATOM 1579 C C . LEU A 1 195 ? 4.669 -5.884 5.759 1.00 97.44 195 LEU A C 1
ATOM 1581 O O . LEU A 1 195 ? 3.674 -5.631 6.437 1.00 97.44 195 LEU A O 1
ATOM 1585 N N . SER A 1 196 ? 5.906 -5.599 6.179 1.00 96.75 196 SER A N 1
ATOM 1586 C CA . SER A 1 196 ? 6.183 -5.006 7.490 1.00 96.75 196 SER A CA 1
ATOM 1587 C C . SER A 1 196 ? 5.523 -3.634 7.664 1.00 96.75 196 SER A C 1
ATOM 1589 O O . SER A 1 196 ? 5.005 -3.341 8.741 1.00 96.75 196 SER A O 1
ATOM 1591 N N . LEU A 1 197 ? 5.489 -2.805 6.615 1.00 96.50 197 LEU A N 1
ATOM 1592 C CA . LEU A 1 197 ? 4.791 -1.516 6.641 1.00 96.50 197 LEU A CA 1
ATOM 1593 C C . LEU A 1 197 ? 3.275 -1.686 6.803 1.00 96.50 197 LEU A C 1
ATOM 1595 O O . LEU A 1 197 ? 2.671 -0.985 7.617 1.00 96.50 197 LEU A O 1
ATOM 1599 N N . LEU A 1 198 ? 2.663 -2.623 6.072 1.00 97.00 198 LEU A N 1
ATOM 1600 C CA . LEU A 1 198 ? 1.228 -2.914 6.163 1.00 97.00 198 LEU A CA 1
ATOM 1601 C C . LEU A 1 198 ? 0.852 -3.433 7.559 1.00 97.00 198 LEU A C 1
ATOM 1603 O O . LEU A 1 198 ? -0.049 -2.894 8.205 1.00 97.00 198 LEU A O 1
ATOM 1607 N N . GLN A 1 199 ? 1.599 -4.418 8.063 1.00 96.31 199 GLN A N 1
ATOM 1608 C CA . GLN A 1 199 ? 1.418 -4.975 9.406 1.00 96.31 199 GLN A CA 1
ATOM 1609 C C . GLN A 1 199 ? 1.670 -3.925 10.500 1.00 96.31 199 GLN A C 1
ATOM 1611 O O . GLN A 1 199 ? 0.944 -3.876 11.495 1.00 96.31 199 GLN A O 1
ATOM 1616 N N . GLY A 1 200 ? 2.663 -3.052 10.313 1.00 95.88 200 GLY A N 1
ATOM 1617 C CA . GLY A 1 200 ? 2.962 -1.944 11.217 1.00 95.88 200 GLY A CA 1
ATOM 1618 C C . GLY A 1 200 ? 1.818 -0.935 11.295 1.00 95.88 200 GLY A C 1
ATOM 1619 O O . GLY A 1 200 ? 1.380 -0.600 12.395 1.00 95.88 200 GLY A O 1
ATOM 1620 N N . CYS A 1 201 ? 1.279 -0.518 10.145 1.00 95.44 201 CYS A N 1
ATOM 1621 C CA . CYS A 1 201 ? 0.126 0.383 10.071 1.00 95.44 201 CYS A CA 1
ATOM 1622 C C . CYS A 1 201 ? -1.112 -0.227 10.747 1.00 95.44 201 CYS A C 1
ATOM 1624 O O . CYS A 1 201 ? -1.795 0.441 11.528 1.00 95.44 201 CYS A O 1
ATOM 1626 N N . TRP A 1 202 ? -1.358 -1.520 10.515 1.00 96.94 202 TRP A N 1
ATOM 1627 C CA . TRP A 1 202 ? -2.432 -2.251 11.183 1.00 96.94 202 TRP A CA 1
ATOM 1628 C C . TRP A 1 202 ? -2.251 -2.282 12.703 1.00 96.94 202 TRP A C 1
ATOM 1630 O O . TRP A 1 202 ? -3.178 -1.955 13.446 1.00 96.94 202 TRP A O 1
ATOM 1640 N N . THR A 1 203 ? -1.048 -2.628 13.169 1.00 96.69 203 THR A N 1
ATOM 1641 C CA . THR A 1 203 ? -0.727 -2.749 14.599 1.00 96.69 203 THR A CA 1
ATOM 1642 C C . THR A 1 203 ? -0.821 -1.401 15.313 1.00 96.69 203 THR A C 1
ATOM 1644 O O . THR A 1 203 ? -1.352 -1.335 16.418 1.00 96.69 203 THR A O 1
ATOM 1647 N N . GLU A 1 204 ? -0.343 -0.315 14.697 1.00 94.94 204 GLU A N 1
ATOM 1648 C CA . GLU A 1 204 ? -0.400 1.034 15.276 1.00 94.94 204 GLU A CA 1
ATOM 1649 C C . GLU A 1 204 ? -1.843 1.479 15.545 1.00 94.94 204 GLU A C 1
ATOM 1651 O O . GLU A 1 204 ? -2.122 2.098 16.573 1.00 94.94 204 GLU A O 1
ATOM 1656 N N . ARG A 1 205 ? -2.766 1.138 14.640 1.00 93.12 205 ARG A N 1
ATOM 1657 C CA . ARG A 1 205 ? -4.177 1.521 14.744 1.00 93.12 205 ARG A CA 1
ATOM 1658 C C . ARG A 1 205 ? -4.986 0.603 15.648 1.00 93.12 205 ARG A C 1
ATOM 1660 O O . ARG A 1 205 ? -5.759 1.088 16.462 1.00 93.12 205 ARG A O 1
ATOM 1667 N N . THR A 1 206 ? -4.828 -0.707 15.495 1.00 95.50 206 THR A N 1
ATOM 1668 C CA . THR A 1 206 ? -5.690 -1.702 16.159 1.00 95.50 206 THR A CA 1
ATOM 1669 C C . THR A 1 206 ? -5.117 -2.212 17.480 1.00 95.50 206 THR A C 1
ATOM 1671 O O . THR A 1 206 ? -5.842 -2.778 18.294 1.00 95.50 206 THR A O 1
ATOM 1674 N N . GLY A 1 207 ? -3.809 -2.049 17.699 1.00 93.62 207 GLY A N 1
ATOM 1675 C CA . GLY A 1 207 ? -3.076 -2.701 18.784 1.00 93.62 207 GLY A CA 1
ATOM 1676 C C . GLY A 1 207 ? -2.876 -4.210 18.585 1.00 93.62 207 GLY A C 1
ATOM 1677 O O . GLY A 1 207 ? -2.318 -4.865 19.465 1.00 93.62 207 GLY A O 1
ATOM 1678 N N . GLU A 1 208 ? -3.319 -4.775 17.458 1.00 91.12 208 GLU A N 1
ATOM 1679 C CA . GLU A 1 208 ? -3.229 -6.203 17.159 1.00 91.12 208 GLU A CA 1
ATOM 1680 C C . GLU A 1 208 ? -1.947 -6.500 16.386 1.00 91.12 208 GLU A C 1
ATOM 1682 O O . GLU A 1 208 ? -1.745 -6.009 15.277 1.00 91.12 208 GLU A O 1
ATOM 1687 N N . THR A 1 209 ? -1.079 -7.332 16.959 1.00 89.75 209 THR A N 1
ATOM 1688 C CA . THR A 1 209 ? 0.061 -7.881 16.223 1.00 89.75 209 THR A CA 1
ATOM 1689 C C . THR A 1 209 ? -0.416 -9.036 15.354 1.00 89.75 209 THR A C 1
ATOM 1691 O O . THR A 1 209 ? -0.927 -10.033 15.867 1.00 89.75 209 THR A O 1
ATOM 1694 N N . ILE A 1 210 ? -0.220 -8.905 14.046 1.00 87.19 210 ILE A N 1
ATOM 1695 C CA . ILE A 1 210 ? -0.390 -10.007 13.102 1.00 87.19 210 ILE A CA 1
ATOM 1696 C C . ILE A 1 210 ? 0.771 -10.980 13.330 1.00 87.19 210 ILE A C 1
ATOM 1698 O O . ILE A 1 210 ? 1.936 -10.577 13.321 1.00 87.19 210 ILE A O 1
ATOM 1702 N N . ALA A 1 211 ? 0.456 -12.235 13.644 1.00 71.38 211 ALA A N 1
ATOM 1703 C CA . ALA A 1 211 ? 1.473 -13.248 13.890 1.00 71.38 211 ALA A CA 1
ATOM 1704 C C . ALA A 1 211 ? 2.146 -13.621 12.563 1.00 71.38 211 ALA A C 1
ATOM 1706 O O . ALA A 1 211 ? 1.484 -14.168 11.687 1.00 71.38 211 ALA A O 1
ATOM 1707 N N . VAL A 1 212 ? 3.439 -13.301 12.457 1.00 54.81 212 VAL A N 1
ATOM 1708 C CA . VAL A 1 212 ? 4.343 -13.716 11.370 1.00 54.81 212 VAL A CA 1
ATOM 1709 C C . VAL A 1 212 ? 4.652 -15.208 11.471 1.00 54.81 212 VAL A C 1
ATOM 1711 O O . VAL A 1 212 ? 4.894 -15.674 12.612 1.00 54.81 212 VAL A O 1
#

Secondary structure (DSSP, 8-state):
--HHHHTTTGGG--HHHHHHHHHHHHHTT-HHHHHHHHHTS---------HHHHHHHHHHHHHHHHHHHHHHHHHHHHHHHHHHHHHHHHHHHHHHHHHHHHTTPPP-HHHHHHHHHHH--HHHHHHHHHHHHHHHHHHHHHHHHHHHHHHHHHHTT--HHHHTTT-HHHHHHHHHHHTTTTTPPP-HHHHHHHHHHHHHHHHHHH-PPP--